Protein AF-A0A0Q4N982-F1 (afdb_monomer_lite)

Structure (mmCIF, N/CA/C/O backbone):
data_AF-A0A0Q4N982-F1
#
_entry.id   AF-A0A0Q4N982-F1
#
loop_
_atom_site.group_PDB
_atom_site.id
_atom_site.type_symbol
_atom_site.label_atom_id
_atom_site.label_alt_id
_atom_site.label_comp_id
_atom_site.label_asym_id
_atom_site.label_entity_id
_atom_site.label_seq_id
_atom_site.pdbx_PDB_ins_code
_atom_site.Cartn_x
_atom_site.Cartn_y
_atom_site.Cartn_z
_atom_site.occupancy
_atom_site.B_iso_or_equiv
_atom_site.auth_seq_id
_atom_site.auth_comp_id
_atom_site.auth_asym_id
_atom_site.auth_atom_id
_atom_site.pdbx_PDB_model_num
ATOM 1 N N . MET A 1 1 ? -2.934 -8.121 17.958 1.00 91.19 1 MET A N 1
ATOM 2 C CA . MET A 1 1 ? -2.942 -7.296 16.727 1.00 91.19 1 MET A CA 1
ATOM 3 C C . MET A 1 1 ? -4.375 -6.989 16.348 1.00 91.19 1 MET A C 1
ATOM 5 O O . MET A 1 1 ? -5.227 -7.846 16.540 1.00 91.19 1 MET A O 1
ATOM 9 N N . ASN A 1 2 ? -4.635 -5.786 15.846 1.00 96.31 2 ASN A N 1
ATOM 10 C CA . ASN A 1 2 ? -5.972 -5.295 15.514 1.00 96.31 2 ASN A CA 1
ATOM 11 C C . ASN A 1 2 ? -5.986 -4.740 14.088 1.00 96.31 2 ASN A C 1
ATOM 13 O O . ASN A 1 2 ? -4.946 -4.301 13.586 1.00 96.31 2 ASN A O 1
ATOM 17 N N . THR A 1 3 ? -7.158 -4.706 13.457 1.00 97.94 3 THR A N 1
ATOM 18 C CA . THR A 1 3 ? -7.314 -4.140 12.110 1.00 97.94 3 THR A CA 1
ATOM 19 C C . THR A 1 3 ? -8.433 -3.113 12.047 1.00 97.94 3 THR A C 1
ATOM 21 O O . THR A 1 3 ? -9.474 -3.228 12.698 1.00 97.94 3 THR A O 1
ATOM 24 N N . LEU A 1 4 ? -8.211 -2.080 11.236 1.00 98.38 4 LEU A N 1
ATOM 25 C CA . LEU A 1 4 ? -9.218 -1.102 10.845 1.00 98.38 4 LEU A CA 1
ATOM 26 C C . LEU A 1 4 ? -9.515 -1.276 9.355 1.00 98.38 4 LEU A C 1
ATOM 28 O O . LEU A 1 4 ? -8.650 -1.031 8.515 1.00 98.38 4 LEU A O 1
ATOM 32 N N . LEU A 1 5 ? -10.742 -1.676 9.034 1.00 98.56 5 LEU A N 1
ATOM 33 C CA . LEU A 1 5 ? -11.251 -1.748 7.669 1.00 98.56 5 LEU A CA 1
ATOM 34 C C . LEU A 1 5 ? -11.881 -0.410 7.289 1.00 98.56 5 LEU A C 1
ATOM 36 O O . LEU A 1 5 ? -12.786 0.068 7.974 1.00 98.56 5 LEU A O 1
ATOM 40 N N . ILE A 1 6 ? -11.432 0.164 6.178 1.00 98.50 6 ILE A N 1
ATOM 41 C CA . ILE A 1 6 ? -11.841 1.483 5.698 1.00 98.50 6 ILE A CA 1
ATOM 42 C C . ILE A 1 6 ? -12.323 1.348 4.251 1.00 98.50 6 ILE A C 1
ATOM 44 O O . ILE A 1 6 ? -11.493 1.306 3.339 1.00 98.50 6 ILE A O 1
ATOM 48 N N . PRO A 1 7 ? -13.642 1.287 4.008 1.00 98.25 7 PRO A N 1
ATOM 49 C CA . PRO A 1 7 ? -14.187 1.422 2.663 1.00 98.25 7 PRO A CA 1
ATOM 50 C C . PRO A 1 7 ? -13.933 2.840 2.153 1.00 98.25 7 PRO A C 1
ATOM 52 O O . PRO A 1 7 ? -14.111 3.809 2.900 1.00 98.25 7 PRO A O 1
ATOM 55 N N . PHE A 1 8 ? -13.497 2.976 0.906 1.00 97.81 8 PHE A N 1
ATOM 56 C CA . PHE A 1 8 ? -13.093 4.266 0.364 1.00 97.81 8 PHE A CA 1
ATOM 57 C C . PHE A 1 8 ? -13.285 4.376 -1.148 1.00 97.81 8 PHE A C 1
ATOM 59 O O . PHE A 1 8 ? -13.310 3.386 -1.880 1.00 97.81 8 PHE A O 1
ATOM 66 N N . MET A 1 9 ? -13.319 5.626 -1.602 1.00 97.25 9 MET A N 1
ATOM 67 C CA . MET A 1 9 ? -12.986 6.031 -2.962 1.00 97.25 9 MET A CA 1
ATOM 68 C C . MET A 1 9 ? -11.815 7.014 -2.916 1.00 97.25 9 MET A C 1
ATOM 70 O O . MET A 1 9 ? -11.679 7.791 -1.971 1.00 97.25 9 MET A O 1
ATOM 74 N N . ALA A 1 10 ? -10.954 7.009 -3.923 1.00 94.62 10 ALA A N 1
ATOM 75 C CA . ALA A 1 10 ? -9.863 7.962 -4.053 1.00 94.62 10 ALA A CA 1
ATOM 76 C C . ALA A 1 10 ? -9.782 8.485 -5.485 1.00 94.62 10 ALA A C 1
ATOM 78 O O . ALA A 1 10 ? -9.917 7.719 -6.433 1.00 94.62 10 ALA A O 1
ATOM 79 N N . ASN A 1 11 ? -9.534 9.787 -5.636 1.00 91.75 11 ASN A N 1
ATOM 80 C CA . ASN A 1 11 ? -9.435 10.457 -6.935 1.00 91.75 11 ASN A CA 1
ATOM 81 C C . ASN A 1 11 ? -8.106 11.195 -7.068 1.00 91.75 11 ASN A C 1
ATOM 83 O O . ASN A 1 11 ? -7.551 11.683 -6.079 1.00 91.75 11 ASN A O 1
ATOM 87 N N . ASN A 1 12 ? -7.640 11.353 -8.309 1.00 89.44 12 ASN A N 1
ATOM 88 C CA . ASN A 1 12 ? -6.351 11.976 -8.624 1.00 89.44 12 ASN A CA 1
ATOM 89 C C . ASN A 1 12 ? -5.172 11.272 -7.929 1.00 89.44 12 ASN A C 1
ATOM 91 O O . ASN A 1 12 ? -4.215 11.921 -7.508 1.00 89.44 12 ASN A O 1
ATOM 95 N N . VAL A 1 13 ? -5.267 9.952 -7.762 1.00 91.06 13 VAL A N 1
ATOM 96 C CA . VAL A 1 13 ? -4.199 9.121 -7.199 1.00 91.06 13 VAL A CA 1
ATOM 97 C C . VAL A 1 13 ? -3.056 9.068 -8.207 1.00 91.06 13 VAL A C 1
ATOM 99 O O . VAL A 1 13 ? -3.317 8.873 -9.394 1.00 91.06 13 VAL A O 1
ATOM 102 N N . ASN A 1 14 ? -1.808 9.248 -7.765 1.00 89.25 14 ASN A N 1
ATOM 103 C CA . ASN A 1 14 ? -0.659 9.093 -8.655 1.00 89.25 14 ASN A CA 1
ATOM 104 C C . ASN A 1 14 ? -0.524 7.625 -9.093 1.00 89.25 14 ASN A C 1
ATOM 106 O O . ASN A 1 14 ? -0.274 6.757 -8.259 1.00 89.25 14 ASN A O 1
ATOM 110 N N . MET A 1 15 ? -0.650 7.382 -10.399 1.00 88.12 15 MET A N 1
ATOM 111 C CA . MET A 1 15 ? -0.509 6.066 -11.038 1.00 88.12 15 MET A CA 1
ATOM 112 C C . MET A 1 15 ? 0.836 5.913 -11.762 1.00 88.12 15 MET A C 1
ATOM 114 O O . MET A 1 15 ? 1.004 5.023 -12.591 1.00 88.12 15 MET A O 1
ATOM 118 N N . SER A 1 16 ? 1.784 6.814 -11.507 1.00 87.88 16 SER A N 1
ATOM 119 C CA . SER A 1 16 ? 3.170 6.736 -11.974 1.00 87.88 16 SER A CA 1
ATOM 120 C C . SER A 1 16 ? 4.096 6.762 -10.759 1.00 87.88 16 SER A C 1
ATOM 122 O O . SER A 1 16 ? 4.683 7.806 -10.454 1.00 87.88 16 SER A O 1
ATOM 124 N N . PRO A 1 17 ? 4.172 5.660 -9.996 1.00 86.06 17 PRO A N 1
ATOM 125 C CA . PRO A 1 17 ? 4.941 5.628 -8.760 1.00 86.06 17 PRO A CA 1
ATOM 126 C C . PRO A 1 17 ? 6.454 5.716 -9.000 1.00 86.06 17 PRO A C 1
ATOM 128 O O . PRO A 1 17 ? 7.164 6.300 -8.187 1.00 86.06 17 PRO A O 1
ATOM 131 N N . SER A 1 18 ? 6.937 5.208 -10.136 1.00 87.44 18 SER A N 1
ATOM 132 C CA . SER A 1 18 ? 8.335 5.300 -10.552 1.00 87.44 18 SER A CA 1
ATOM 133 C C . SER A 1 18 ? 8.438 5.604 -12.049 1.00 87.44 18 SER A C 1
ATOM 135 O O . SER A 1 18 ? 7.433 5.722 -12.751 1.00 87.44 18 SER A O 1
ATOM 137 N N . VAL A 1 19 ? 9.667 5.749 -12.548 1.00 85.31 19 VAL A N 1
ATOM 138 C CA . VAL A 1 19 ? 9.936 5.920 -13.986 1.00 85.31 19 VAL A CA 1
ATOM 139 C C . VAL A 1 19 ? 9.767 4.619 -14.784 1.00 85.31 19 VAL A C 1
ATOM 141 O O . VAL A 1 19 ? 9.700 4.668 -16.009 1.00 85.31 19 VAL A O 1
ATOM 144 N N . HIS A 1 20 ? 9.697 3.472 -14.100 1.00 85.06 20 HIS A N 1
ATOM 145 C CA . HIS A 1 20 ? 9.635 2.140 -14.711 1.00 85.06 20 HIS A CA 1
ATOM 146 C C . HIS A 1 20 ? 8.232 1.525 -14.665 1.00 85.06 20 HIS A C 1
ATOM 148 O O . HIS A 1 20 ? 7.907 0.685 -15.498 1.00 85.06 20 HIS A O 1
ATOM 154 N N . VAL A 1 21 ? 7.397 1.939 -13.706 1.00 85.88 21 VAL A N 1
ATOM 155 C CA . VAL A 1 21 ? 6.089 1.332 -13.438 1.00 85.88 21 VAL A CA 1
ATOM 156 C C . VAL A 1 21 ? 4.979 2.364 -13.592 1.00 85.88 21 VAL A C 1
ATOM 158 O O . VAL A 1 21 ? 5.056 3.468 -13.050 1.00 85.88 21 VAL A O 1
ATOM 161 N N . PHE A 1 22 ? 3.916 1.978 -14.299 1.00 85.50 22 PHE A N 1
ATOM 162 C CA . PHE A 1 22 ? 2.739 2.807 -14.534 1.00 85.50 22 PHE A CA 1
ATOM 163 C C . PHE A 1 22 ? 1.453 2.007 -14.357 1.00 85.50 22 PHE A C 1
ATOM 165 O O . PHE A 1 22 ? 1.419 0.807 -14.609 1.00 85.50 22 PHE A O 1
ATOM 172 N N . GLY A 1 23 ? 0.376 2.698 -13.995 1.00 83.56 23 GLY A N 1
ATOM 173 C CA . GLY A 1 23 ? -0.948 2.100 -13.851 1.00 83.56 23 GLY A CA 1
ATOM 174 C C . GLY A 1 23 ? -1.163 1.373 -12.526 1.00 83.56 23 GLY A C 1
ATOM 175 O O . GLY A 1 23 ? -2.178 0.707 -12.387 1.00 83.56 23 GLY A O 1
ATOM 176 N N . THR A 1 24 ? -0.248 1.504 -11.565 1.00 87.81 24 THR A N 1
ATOM 177 C CA . THR A 1 24 ? -0.351 0.897 -10.232 1.00 87.81 24 THR A CA 1
ATOM 178 C C . THR A 1 24 ? -0.082 1.936 -9.146 1.00 87.81 24 THR A C 1
ATOM 180 O O . THR A 1 24 ? 0.511 2.992 -9.392 1.00 87.81 24 THR A O 1
ATOM 183 N N . LEU A 1 25 ? -0.534 1.646 -7.925 1.00 89.31 25 LEU A N 1
ATOM 184 C CA . LEU A 1 25 ? -0.206 2.438 -6.743 1.00 89.31 25 LEU A CA 1
ATOM 185 C C . LEU A 1 25 ? 1.234 2.132 -6.289 1.00 89.31 25 LEU A C 1
ATOM 187 O O . LEU A 1 25 ? 1.659 0.981 -6.326 1.00 89.31 25 LEU A O 1
ATOM 191 N N . SER A 1 26 ? 1.966 3.131 -5.781 1.00 91.81 26 SER A N 1
ATOM 192 C CA . SER A 1 26 ? 3.221 2.863 -5.054 1.00 91.81 26 SER A CA 1
ATOM 193 C C . SER A 1 26 ? 2.929 2.102 -3.759 1.00 91.81 26 SER A C 1
ATOM 195 O O . SER A 1 26 ? 2.130 2.572 -2.941 1.00 91.81 26 SER A O 1
ATOM 197 N N . MET A 1 27 ? 3.620 0.985 -3.516 1.00 94.50 27 MET A N 1
ATOM 198 C CA . MET A 1 27 ? 3.489 0.250 -2.252 1.00 94.50 27 MET A CA 1
ATOM 199 C C . MET A 1 27 ? 4.082 1.039 -1.080 1.00 94.50 27 MET A C 1
ATOM 201 O O . MET A 1 27 ? 3.594 0.932 0.046 1.00 94.50 27 MET A O 1
ATOM 205 N N . THR A 1 28 ? 5.046 1.933 -1.332 1.00 93.44 28 THR A N 1
ATOM 206 C CA . THR A 1 28 ? 5.494 2.896 -0.310 1.00 93.44 28 THR A CA 1
ATOM 207 C C . THR A 1 28 ? 4.466 3.979 -0.033 1.00 93.44 28 THR A C 1
ATOM 209 O O . THR A 1 28 ? 4.260 4.348 1.122 1.00 93.44 28 THR A O 1
ATOM 212 N N . GLY A 1 29 ? 3.766 4.449 -1.069 1.00 93.25 29 GLY A N 1
ATOM 213 C CA . GLY A 1 29 ? 2.627 5.351 -0.919 1.00 93.25 29 GLY A CA 1
ATOM 214 C C . GLY A 1 29 ? 1.501 4.723 -0.094 1.00 93.25 29 GLY A C 1
ATOM 215 O O . GLY A 1 29 ? 0.906 5.403 0.744 1.00 93.25 29 GLY A O 1
ATOM 216 N N . LEU A 1 30 ? 1.251 3.424 -0.289 1.00 95.81 30 LEU A N 1
ATOM 217 C CA . LEU A 1 30 ? 0.309 2.644 0.509 1.00 95.81 30 LEU A CA 1
ATOM 218 C C . LEU A 1 30 ? 0.774 2.535 1.968 1.00 95.81 30 LEU A C 1
ATOM 220 O O . LEU A 1 30 ? 0.044 2.958 2.861 1.00 95.81 30 LEU A O 1
ATOM 224 N N . ALA A 1 31 ? 1.997 2.058 2.220 1.00 95.12 31 ALA A N 1
ATOM 225 C CA . ALA A 1 31 ? 2.548 1.948 3.574 1.00 95.12 31 ALA A CA 1
ATOM 226 C C . ALA A 1 31 ? 2.565 3.295 4.315 1.00 95.12 31 ALA A C 1
ATOM 228 O O . ALA A 1 31 ? 2.172 3.376 5.477 1.00 95.12 31 ALA A O 1
ATOM 229 N N . GLY A 1 32 ? 2.939 4.379 3.628 1.00 95.06 32 GLY A N 1
ATOM 230 C CA . GLY A 1 32 ? 2.897 5.734 4.175 1.00 95.06 32 GLY A CA 1
ATOM 231 C C . GLY A 1 32 ? 1.481 6.195 4.533 1.00 95.06 32 GLY A C 1
ATOM 232 O O . GLY A 1 32 ? 1.300 6.884 5.538 1.00 95.06 32 GLY A O 1
ATOM 233 N N . PHE A 1 33 ? 0.469 5.788 3.761 1.00 97.06 33 PHE A N 1
ATOM 234 C CA . PHE A 1 33 ? -0.933 6.015 4.109 1.00 97.06 33 PHE A CA 1
ATOM 235 C C . PHE A 1 33 ? -1.336 5.238 5.372 1.00 97.06 33 PHE A C 1
ATOM 237 O O . PHE A 1 33 ? -1.903 5.843 6.282 1.00 97.06 33 PHE A O 1
ATOM 244 N N . GLY A 1 34 ? -0.997 3.947 5.471 1.00 97.25 34 GLY A N 1
ATOM 245 C CA . GLY A 1 34 ? -1.237 3.139 6.677 1.00 97.25 34 GLY A CA 1
ATOM 246 C C . GLY A 1 34 ? -0.620 3.775 7.925 1.00 97.25 34 GLY A C 1
ATOM 247 O O . GLY A 1 34 ? -1.314 4.028 8.912 1.00 97.25 34 GLY A O 1
ATOM 248 N N . HIS A 1 35 ? 0.644 4.182 7.821 1.00 96.31 35 HIS A N 1
ATOM 249 C CA . HIS A 1 35 ? 1.346 4.901 8.878 1.00 96.31 35 HIS A CA 1
ATOM 250 C C . HIS A 1 35 ? 0.653 6.214 9.272 1.00 96.31 35 HIS A C 1
ATOM 252 O O . HIS A 1 35 ? 0.493 6.523 10.457 1.00 96.31 35 HIS A O 1
ATOM 258 N N . ALA A 1 36 ? 0.203 6.999 8.287 1.00 97.25 36 ALA A N 1
ATOM 259 C CA . ALA A 1 36 ? -0.517 8.247 8.528 1.00 97.25 36 ALA A CA 1
ATOM 260 C C . ALA A 1 36 ? -1.863 8.017 9.233 1.00 97.25 36 ALA A C 1
ATOM 262 O O . ALA A 1 36 ? -2.228 8.809 10.105 1.00 97.25 36 ALA A O 1
ATOM 263 N N . VAL A 1 37 ? -2.575 6.931 8.906 1.00 98.12 37 VAL A N 1
ATOM 264 C CA . VAL A 1 37 ? -3.798 6.517 9.608 1.00 98.12 37 VAL A CA 1
ATOM 265 C C . VAL A 1 37 ? -3.488 6.209 11.070 1.00 98.12 37 VAL A C 1
ATOM 267 O O . VAL A 1 37 ? -4.109 6.805 11.949 1.00 98.12 37 VAL A O 1
ATOM 270 N N . VAL A 1 38 ? -2.501 5.353 11.353 1.00 98.00 38 VAL A N 1
ATOM 271 C CA . VAL A 1 38 ? -2.130 4.980 12.732 1.00 98.00 38 VAL A CA 1
ATOM 272 C C . VAL A 1 38 ? -1.702 6.206 13.542 1.00 98.00 38 VAL A C 1
ATOM 274 O O . VAL A 1 38 ? -2.162 6.400 14.669 1.00 98.00 38 V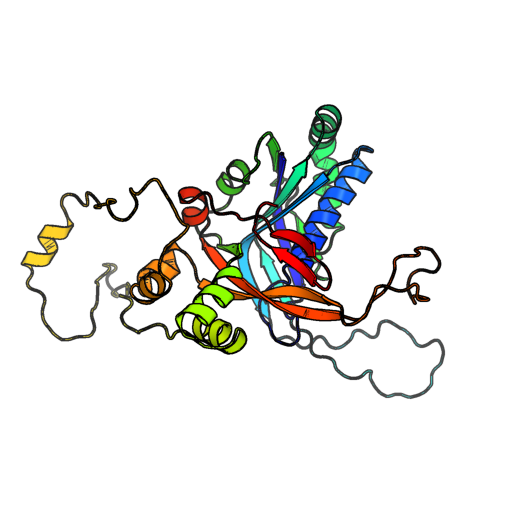AL A O 1
ATOM 277 N N . ARG A 1 39 ? -0.893 7.096 12.956 1.00 97.25 39 ARG A N 1
ATOM 278 C CA . ARG A 1 39 ? -0.472 8.351 13.597 1.00 97.25 39 ARG A CA 1
ATOM 279 C C . ARG A 1 39 ? -1.649 9.287 13.875 1.00 97.25 39 ARG A C 1
ATOM 281 O O . ARG A 1 39 ? -1.699 9.906 14.937 1.00 97.25 39 ARG A O 1
ATOM 288 N N . MET A 1 40 ? -2.595 9.396 12.942 1.00 97.81 40 MET A N 1
ATOM 289 C CA . MET A 1 40 ? -3.810 10.192 13.129 1.00 97.81 40 MET A CA 1
ATOM 290 C C . MET A 1 40 ? -4.654 9.631 14.274 1.00 97.81 40 MET A C 1
ATOM 292 O O . MET A 1 40 ? -5.044 10.391 15.157 1.00 97.81 40 MET A O 1
ATOM 296 N N . ILE A 1 41 ? -4.871 8.313 14.308 1.00 97.88 41 ILE A N 1
ATOM 297 C CA . ILE A 1 41 ? -5.618 7.653 15.384 1.00 97.88 41 ILE A CA 1
ATOM 298 C C . ILE A 1 41 ? -4.933 7.901 16.727 1.00 97.88 41 ILE A C 1
ATOM 300 O O . ILE A 1 41 ? -5.590 8.351 17.661 1.00 97.88 41 ILE A O 1
ATOM 304 N N . SER A 1 42 ? -3.618 7.680 16.806 1.00 97.25 42 SER A N 1
ATOM 305 C CA . SER A 1 42 ? -2.828 7.916 18.016 1.00 97.25 42 SER A CA 1
ATOM 306 C C . SER A 1 42 ? -2.960 9.360 18.517 1.00 97.25 42 SER A C 1
ATOM 308 O O . SER A 1 42 ? -3.156 9.587 19.709 1.00 97.25 42 SER A O 1
ATOM 310 N N . SER A 1 43 ? -2.957 10.342 17.607 1.00 96.75 43 SER A N 1
ATOM 311 C CA . SER A 1 43 ? -3.182 11.753 17.945 1.00 96.75 43 SER A CA 1
ATOM 312 C C . SER A 1 43 ? -4.603 12.049 18.428 1.00 96.75 43 SER A C 1
ATOM 314 O O . SER A 1 43 ? -4.776 12.957 19.234 1.00 96.75 43 SER A O 1
ATOM 316 N N . VAL A 1 44 ? -5.611 11.346 17.910 1.00 96.75 44 VAL A N 1
ATOM 317 C CA . VAL A 1 44 ? -7.019 11.527 18.291 1.00 96.75 44 VAL A CA 1
ATOM 318 C C . VAL A 1 44 ? -7.272 10.960 19.689 1.00 96.75 44 VAL A C 1
ATOM 320 O O . VAL A 1 44 ? -7.850 11.643 20.530 1.00 96.75 44 VAL A O 1
ATOM 323 N N . ILE A 1 45 ? -6.773 9.753 19.964 1.00 97.06 45 ILE A N 1
ATOM 324 C CA . ILE A 1 45 ? -6.975 9.079 21.255 1.00 97.06 45 ILE A CA 1
ATOM 325 C C . ILE A 1 45 ? -5.982 9.528 22.340 1.00 97.06 45 ILE A C 1
ATOM 327 O O . ILE A 1 45 ? -6.216 9.265 23.515 1.00 97.06 45 ILE A O 1
ATOM 331 N N . GLY A 1 46 ? -4.869 10.170 21.967 1.00 96.19 46 GLY A N 1
ATOM 332 C CA . GLY A 1 46 ? -3.819 10.611 22.894 1.00 96.19 46 GLY A CA 1
ATOM 333 C C . GLY A 1 46 ? -2.926 9.488 23.439 1.00 96.19 46 GLY A C 1
ATOM 334 O O . GLY A 1 46 ? 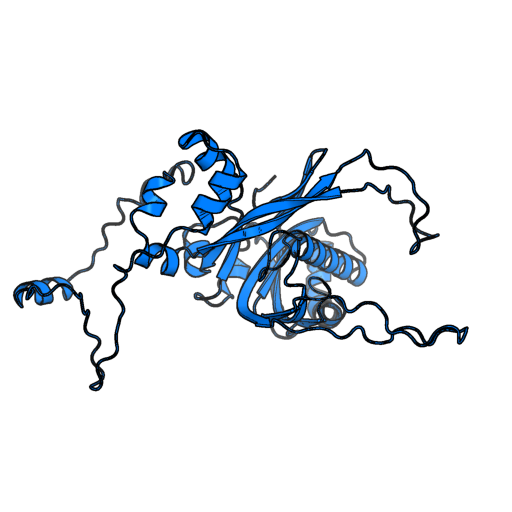-2.217 9.694 24.420 1.00 96.19 46 GLY A O 1
ATOM 335 N N . LEU A 1 47 ? -2.950 8.307 22.816 1.00 96.44 47 LEU A N 1
ATOM 336 C CA . LEU A 1 47 ? -2.231 7.102 23.241 1.00 96.44 47 LEU A CA 1
ATOM 337 C C . LEU A 1 47 ? -1.414 6.523 22.077 1.00 96.44 47 LEU A C 1
ATOM 339 O O . LEU A 1 47 ? -1.845 6.607 20.922 1.00 96.44 47 LEU A O 1
ATOM 343 N N . PRO A 1 48 ? -0.234 5.938 22.345 1.00 95.50 48 PRO A N 1
ATOM 344 C CA . PRO A 1 48 ? 0.622 5.383 21.304 1.00 95.50 48 PRO A CA 1
ATOM 345 C C . PRO A 1 48 ? 0.017 4.113 20.695 1.00 95.50 48 PRO A C 1
ATOM 347 O O . PRO A 1 48 ? -0.541 3.276 21.404 1.00 95.50 48 PRO A O 1
ATOM 350 N N . LEU A 1 49 ? 0.194 3.962 19.384 1.00 96.69 49 LEU A N 1
ATOM 351 C CA . LEU A 1 49 ? -0.143 2.769 18.608 1.00 96.69 49 LEU A CA 1
ATOM 352 C C . LEU A 1 49 ? 1.080 2.353 17.788 1.00 96.69 49 LEU A C 1
ATOM 354 O O . LEU A 1 49 ? 1.810 3.226 17.311 1.00 96.69 49 LEU A O 1
ATOM 358 N N . ALA A 1 50 ? 1.295 1.050 17.608 1.00 95.56 50 ALA A N 1
ATOM 359 C CA . ALA A 1 50 ? 2.332 0.556 16.703 1.00 95.56 50 ALA A CA 1
ATOM 360 C C . ALA A 1 50 ? 1.723 0.214 15.339 1.00 95.56 50 ALA A C 1
ATOM 362 O O . ALA A 1 50 ? 0.710 -0.477 15.263 1.00 95.56 50 ALA A O 1
ATOM 363 N N . ASP A 1 51 ? 2.332 0.723 14.272 1.00 95.12 51 ASP A N 1
ATOM 364 C CA . ASP A 1 51 ? 1.962 0.439 12.885 1.00 95.12 51 ASP A CA 1
ATOM 365 C C . ASP A 1 51 ? 2.581 -0.889 12.439 1.00 95.12 51 ASP A C 1
ATOM 367 O O . ASP A 1 51 ? 3.790 -1.077 12.566 1.00 95.12 51 ASP A O 1
ATOM 371 N N . HIS A 1 52 ? 1.747 -1.791 11.922 1.00 94.81 52 HIS A N 1
ATOM 372 C CA . HIS A 1 52 ? 2.130 -3.134 11.481 1.00 94.81 52 HIS A CA 1
ATOM 373 C C . HIS A 1 52 ? 1.733 -3.404 10.026 1.00 94.81 52 HIS A C 1
ATOM 375 O O . HIS A 1 52 ? 1.631 -4.560 9.603 1.00 94.81 52 HIS A O 1
ATOM 381 N N . GLY A 1 53 ? 1.524 -2.343 9.246 1.00 95.19 53 GLY A N 1
ATOM 382 C CA . GLY A 1 53 ? 1.311 -2.413 7.807 1.00 95.19 53 GLY A CA 1
ATOM 383 C C . GLY A 1 53 ? -0.132 -2.232 7.368 1.00 95.19 53 GLY A C 1
ATOM 384 O O . GLY A 1 53 ? -1.060 -1.998 8.145 1.00 95.19 53 GLY A O 1
ATOM 385 N N . VAL A 1 54 ? -0.312 -2.314 6.058 1.00 97.38 54 VAL A N 1
ATOM 386 C CA . VAL A 1 54 ? -1.581 -2.000 5.407 1.00 97.38 54 VAL A CA 1
ATOM 387 C C . VAL A 1 54 ? -1.779 -2.869 4.175 1.00 97.38 54 VAL A C 1
ATOM 389 O O . VAL A 1 54 ? -0.841 -3.146 3.434 1.00 97.38 54 VAL A O 1
ATOM 392 N N . ALA A 1 55 ? -3.013 -3.302 3.963 1.00 97.44 55 ALA A N 1
ATOM 393 C CA . ALA A 1 55 ? -3.440 -3.995 2.761 1.00 97.44 55 ALA A CA 1
ATOM 394 C C . ALA A 1 55 ? -4.425 -3.125 1.980 1.00 97.44 55 ALA A C 1
ATOM 396 O O . ALA A 1 55 ? -5.143 -2.294 2.550 1.00 97.44 55 ALA A O 1
ATOM 397 N N . LEU A 1 56 ? -4.475 -3.345 0.670 1.00 96.81 56 LEU A N 1
ATOM 398 C CA . LEU A 1 56 ? -5.385 -2.653 -0.229 1.00 96.81 56 LEU A CA 1
ATOM 399 C C . LEU A 1 56 ? -6.139 -3.670 -1.074 1.00 96.81 56 LEU A C 1
ATOM 401 O O . LEU A 1 56 ? -5.528 -4.364 -1.884 1.00 96.81 56 LEU A O 1
ATOM 405 N N . ALA A 1 57 ? -7.456 -3.722 -0.893 1.00 96.50 57 ALA A N 1
ATOM 406 C CA . ALA A 1 57 ? -8.368 -4.475 -1.738 1.00 96.50 57 ALA A CA 1
ATOM 407 C C . ALA A 1 57 ? -9.124 -3.504 -2.650 1.00 96.50 57 ALA A C 1
ATOM 409 O O . ALA A 1 57 ? -9.705 -2.534 -2.167 1.00 96.50 57 ALA A O 1
ATOM 410 N N . LEU A 1 58 ? -9.131 -3.751 -3.953 1.00 94.88 58 LEU A N 1
ATOM 411 C CA . LEU A 1 58 ? -9.757 -2.900 -4.956 1.00 94.88 58 LEU A CA 1
ATOM 412 C C . LEU A 1 58 ? -10.981 -3.576 -5.561 1.00 94.88 58 LEU A C 1
ATOM 414 O O . LEU A 1 58 ? -10.923 -4.734 -5.969 1.00 94.88 58 LEU A O 1
ATOM 418 N N . THR A 1 59 ? -12.067 -2.819 -5.651 1.00 91.56 59 THR A N 1
ATOM 419 C CA . THR A 1 59 ? -13.257 -3.168 -6.436 1.00 91.56 59 THR A CA 1
ATOM 420 C C . THR A 1 59 ? -13.265 -2.425 -7.768 1.00 91.56 59 THR A C 1
ATOM 422 O O . THR A 1 59 ? -13.749 -2.952 -8.760 1.00 91.56 59 THR A O 1
ATOM 425 N N . GLU A 1 60 ? -12.687 -1.220 -7.810 1.00 90.69 60 GLU A N 1
ATOM 426 C CA . GLU A 1 60 ? -12.553 -0.425 -9.030 1.00 90.69 60 GLU A CA 1
ATOM 427 C C . GLU A 1 60 ? -11.142 0.155 -9.141 1.00 90.69 60 GLU A C 1
ATOM 429 O O . GLU A 1 60 ? -10.573 0.664 -8.168 1.00 90.69 60 GLU A O 1
ATOM 434 N N . HIS A 1 61 ? -10.590 0.106 -10.353 1.00 88.88 61 HIS A N 1
ATOM 435 C CA . HIS A 1 61 ? -9.291 0.676 -10.683 1.00 88.88 61 HIS A CA 1
ATOM 436 C C . HIS A 1 61 ? -9.355 1.352 -12.055 1.00 88.88 61 HIS A C 1
ATOM 438 O O . HIS A 1 61 ? -9.211 0.710 -13.097 1.00 88.88 61 HIS A O 1
ATOM 444 N N . HIS A 1 62 ? -9.546 2.670 -12.062 1.00 84.94 62 HIS A N 1
ATOM 445 C CA . HIS A 1 62 ? -9.611 3.461 -13.284 1.00 84.94 62 HIS A CA 1
ATOM 446 C C . HIS A 1 62 ? -8.315 4.233 -13.491 1.00 84.94 62 HIS A C 1
ATOM 448 O O . HIS A 1 62 ? -7.961 5.121 -12.714 1.00 84.94 62 HIS A O 1
ATOM 454 N N . TYR A 1 63 ? -7.615 3.904 -14.572 1.00 79.94 63 TYR A N 1
ATOM 455 C CA . TYR A 1 63 ? -6.437 4.629 -15.019 1.00 79.94 63 TYR A CA 1
ATOM 456 C C . TYR A 1 63 ? -6.836 5.659 -16.073 1.00 79.94 63 TYR A C 1
ATOM 458 O O . TYR A 1 63 ? -7.412 5.309 -17.104 1.00 79.94 63 TYR A O 1
ATOM 466 N N . PHE A 1 64 ? -6.494 6.923 -15.833 1.00 72.81 64 PHE A N 1
ATOM 467 C CA . PHE A 1 64 ? -6.750 7.995 -16.779 1.00 72.81 64 PHE A CA 1
ATOM 468 C C . PHE A 1 64 ? -5.424 8.536 -17.324 1.00 72.81 64 PHE A C 1
ATOM 470 O O . PHE A 1 64 ? -4.688 9.225 -16.608 1.00 72.81 64 PHE A O 1
ATOM 477 N N . PRO A 1 65 ? -5.104 8.286 -18.605 1.00 58.84 65 PRO A N 1
ATOM 478 C CA . PRO A 1 65 ? -4.019 8.987 -19.272 1.00 58.84 65 PRO A CA 1
ATOM 479 C C . PRO A 1 65 ? -4.478 10.431 -19.515 1.00 58.84 65 PRO A C 1
ATOM 481 O O . PRO A 1 65 ? -5.029 10.778 -20.559 1.00 58.84 65 PRO A O 1
ATOM 484 N N . HIS A 1 66 ? -4.337 11.282 -18.505 1.00 54.66 66 HIS A N 1
ATOM 485 C CA . HIS A 1 66 ? -4.679 12.693 -18.591 1.00 54.66 66 HIS A CA 1
ATOM 486 C C . HIS A 1 66 ? -3.433 13.546 -18.434 1.00 54.66 66 HIS A C 1
ATOM 488 O O . HIS A 1 66 ? -2.612 13.321 -17.559 1.00 54.66 66 HIS A O 1
ATOM 494 N N . TYR A 1 67 ? -3.327 14.588 -19.250 1.00 50.59 67 TYR A N 1
ATOM 495 C CA . TYR A 1 67 ? -2.370 15.659 -19.020 1.00 50.59 67 TYR A CA 1
ATOM 496 C C . TYR A 1 67 ? -2.907 16.553 -17.904 1.00 50.59 67 TYR A C 1
ATOM 498 O O . TYR A 1 67 ? -3.867 17.299 -18.121 1.00 50.59 67 TYR A O 1
ATOM 506 N N . GLN A 1 68 ? -2.292 16.550 -16.720 1.00 47.91 68 GLN A N 1
ATOM 507 C CA . GLN A 1 68 ? -2.495 17.681 -15.820 1.00 47.91 68 GLN A CA 1
ATOM 508 C C . GLN A 1 68 ? -1.739 18.882 -16.383 1.00 47.91 68 GLN A C 1
ATOM 510 O O . GLN A 1 68 ? -0.514 18.955 -16.334 1.00 47.91 68 GLN A O 1
ATOM 515 N N . ARG A 1 69 ? -2.479 19.865 -16.905 1.00 44.16 69 ARG A N 1
ATOM 516 C CA . ARG A 1 69 ? -1.908 21.201 -17.084 1.00 44.16 69 ARG A CA 1
ATOM 517 C C . ARG A 1 69 ? -1.516 21.696 -15.690 1.00 44.16 69 ARG A C 1
ATOM 519 O O . ARG A 1 69 ? -2.394 21.707 -14.824 1.00 44.16 69 ARG A O 1
ATOM 526 N N . PRO A 1 70 ? -0.257 22.100 -15.446 1.00 44.06 70 PRO A N 1
ATOM 527 C CA . PRO A 1 70 ? 0.119 22.649 -14.155 1.00 44.06 70 PRO A CA 1
ATOM 528 C C . PRO A 1 70 ? -0.828 23.806 -13.831 1.00 44.06 70 PRO A C 1
ATOM 530 O O . PRO A 1 70 ? -0.915 24.787 -14.574 1.00 44.06 70 PRO A O 1
ATOM 533 N N . SER A 1 71 ? -1.595 23.678 -12.747 1.00 43.56 71 SER A N 1
ATOM 534 C CA . SER A 1 71 ? -2.349 24.813 -12.233 1.00 43.56 71 SER A CA 1
ATOM 535 C C . SER A 1 71 ? -1.331 25.875 -11.837 1.00 43.56 71 SER A C 1
ATOM 537 O O . SER A 1 71 ? -0.349 25.546 -11.175 1.00 43.56 71 SER A O 1
ATOM 539 N N . TRP A 1 72 ? -1.546 27.128 -12.244 1.00 44.16 72 TRP A N 1
ATOM 540 C CA . TRP A 1 72 ? -0.695 28.280 -11.934 1.00 44.16 72 TRP A CA 1
ATOM 541 C C . TRP A 1 72 ? -0.701 28.581 -10.423 1.00 44.16 72 TRP A C 1
ATOM 543 O O . TRP A 1 72 ? -1.172 29.623 -9.974 1.00 44.16 72 TRP A O 1
ATOM 553 N N . THR A 1 73 ? -0.204 27.675 -9.585 1.00 40.03 73 THR A N 1
ATOM 554 C CA . THR A 1 73 ? -0.089 27.857 -8.139 1.00 40.03 73 THR A CA 1
ATOM 555 C C . THR A 1 73 ? 1.205 28.589 -7.834 1.00 40.03 73 THR A C 1
ATOM 557 O O . THR A 1 73 ? 2.147 28.040 -7.270 1.00 40.03 73 THR A O 1
ATOM 560 N N . LYS A 1 74 ? 1.236 29.844 -8.285 1.00 40.31 74 LYS A N 1
ATOM 561 C CA . LYS A 1 74 ? 1.884 31.011 -7.681 1.00 40.31 74 LYS A CA 1
ATOM 562 C C . LYS A 1 74 ? 1.594 32.182 -8.612 1.00 40.31 74 LYS A C 1
ATOM 564 O O . LYS A 1 74 ? 2.136 32.242 -9.710 1.00 40.31 74 LYS A O 1
ATOM 569 N N . ARG A 1 75 ? 0.772 33.143 -8.168 1.00 40.19 75 ARG A N 1
ATOM 570 C CA . ARG A 1 75 ? 0.899 34.506 -8.702 1.00 40.19 75 ARG A CA 1
ATOM 571 C C . ARG A 1 75 ? 2.348 34.916 -8.428 1.00 40.19 75 ARG A C 1
ATOM 573 O O . ARG A 1 75 ? 2.736 34.918 -7.257 1.00 40.19 75 ARG A O 1
ATOM 580 N N . PRO A 1 76 ? 3.174 35.182 -9.448 1.00 40.81 76 PRO A N 1
ATOM 581 C CA . PRO A 1 76 ? 4.525 35.628 -9.190 1.00 40.81 76 PRO A CA 1
ATOM 582 C C . PRO A 1 76 ? 4.424 37.019 -8.559 1.00 40.81 76 PRO A C 1
ATOM 584 O O . PRO A 1 76 ? 3.808 37.919 -9.123 1.00 40.81 76 PRO A O 1
ATOM 587 N N . LEU A 1 77 ? 5.038 37.202 -7.387 1.00 47.47 77 LEU A N 1
ATOM 588 C CA . LEU A 1 77 ? 5.237 38.529 -6.788 1.00 47.47 77 LEU A CA 1
ATOM 589 C C . LEU A 1 77 ? 6.114 39.440 -7.666 1.00 47.47 77 LEU A C 1
ATOM 591 O O . LEU A 1 77 ? 6.233 40.624 -7.381 1.00 47.47 77 LEU A O 1
ATOM 595 N N . TYR A 1 78 ? 6.679 38.923 -8.759 1.00 41.31 78 TYR A N 1
ATOM 596 C CA . TYR A 1 78 ? 7.389 39.713 -9.749 1.00 41.31 78 TYR A CA 1
ATOM 597 C C . TYR A 1 78 ? 7.010 39.270 -11.158 1.00 41.31 78 TYR A C 1
ATOM 599 O O . TYR A 1 78 ? 7.369 38.188 -11.617 1.00 41.31 78 TYR A O 1
ATOM 607 N N . ALA A 1 79 ? 6.282 40.144 -11.843 1.00 48.47 79 ALA A N 1
ATOM 608 C CA . ALA A 1 79 ? 6.047 40.090 -13.273 1.00 48.47 79 ALA A CA 1
ATOM 609 C C . ALA A 1 79 ? 7.385 40.167 -14.031 1.00 48.47 79 ALA A C 1
ATOM 611 O O . ALA A 1 79 ? 7.862 41.253 -14.344 1.00 48.47 79 ALA A O 1
ATOM 612 N N . LYS A 1 80 ? 8.006 39.021 -14.322 1.00 47.91 80 LYS A N 1
ATOM 613 C CA . LYS A 1 80 ? 9.049 38.898 -15.345 1.00 47.91 80 LYS A CA 1
ATOM 614 C C . LYS A 1 80 ? 8.906 37.556 -16.067 1.00 47.91 80 LYS A C 1
ATOM 616 O O . LYS A 1 80 ? 8.937 36.509 -15.436 1.00 47.91 80 LYS A O 1
ATOM 621 N N . ALA A 1 81 ? 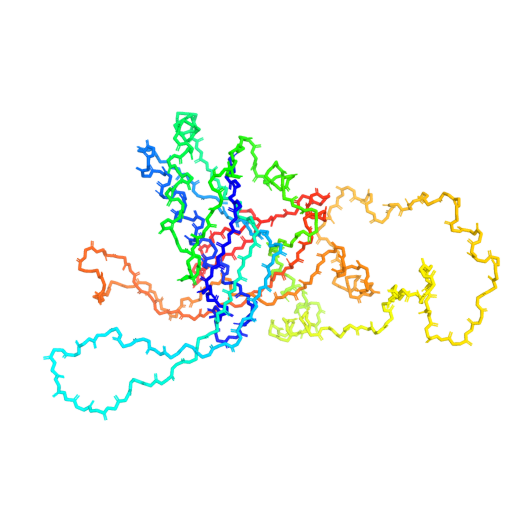8.794 37.668 -17.391 1.00 48.75 81 ALA A N 1
ATOM 622 C CA . ALA A 1 81 ? 8.730 36.630 -18.421 1.00 48.75 81 ALA A CA 1
ATOM 623 C C . ALA A 1 81 ? 7.418 35.825 -18.517 1.00 48.75 81 ALA A C 1
ATOM 625 O O . ALA A 1 81 ? 7.156 34.873 -17.791 1.00 48.75 81 ALA A O 1
ATOM 626 N N . VAL A 1 82 ? 6.616 36.224 -19.506 1.00 50.94 82 VAL A N 1
ATOM 627 C CA . VAL A 1 82 ? 5.459 35.511 -20.051 1.00 50.94 82 VAL A CA 1
ATOM 628 C C . VAL A 1 82 ? 5.976 34.301 -20.840 1.00 50.94 82 VAL A C 1
ATOM 630 O O . VAL A 1 82 ? 6.228 34.380 -22.036 1.00 50.94 82 VAL A O 1
ATOM 633 N N . GLY A 1 83 ? 6.191 33.193 -20.142 1.00 50.72 83 GLY A N 1
ATOM 634 C CA . GLY A 1 83 ? 6.436 31.866 -20.698 1.00 50.72 83 GLY A CA 1
ATOM 635 C C . GLY A 1 83 ? 5.873 30.859 -19.702 1.00 50.72 83 GLY A C 1
ATOM 636 O O . GLY A 1 83 ? 6.124 30.987 -18.506 1.00 50.72 83 GLY A O 1
ATOM 637 N N . GLY A 1 84 ? 5.023 29.934 -20.152 1.00 53.91 84 GLY A N 1
ATOM 638 C CA . GLY A 1 84 ? 4.418 28.939 -19.261 1.00 53.91 84 GLY A CA 1
ATOM 639 C C . GLY A 1 84 ? 5.479 28.098 -18.541 1.00 53.91 84 GLY A C 1
ATOM 640 O O . GLY A 1 84 ? 6.587 27.925 -19.048 1.00 53.91 84 GLY A O 1
ATOM 641 N N . ALA A 1 85 ? 5.144 27.560 -17.363 1.00 60.22 85 ALA A N 1
ATOM 642 C CA . ALA A 1 85 ? 5.949 26.495 -16.766 1.00 60.22 85 ALA A CA 1
ATOM 643 C C . ALA A 1 85 ? 6.021 25.303 -17.742 1.00 60.22 85 ALA A C 1
ATOM 645 O O . ALA A 1 85 ? 5.049 25.080 -18.475 1.00 60.22 85 ALA A O 1
ATOM 646 N N . PRO A 1 86 ? 7.134 24.545 -17.773 1.00 63.19 86 PRO A N 1
ATOM 647 C CA . PRO A 1 86 ? 7.227 23.370 -18.626 1.00 63.19 86 PRO A CA 1
ATOM 648 C C . PRO A 1 86 ? 6.059 22.428 -18.324 1.00 63.19 86 PRO A C 1
ATOM 650 O O . PRO A 1 86 ? 5.753 22.155 -17.161 1.00 63.19 86 PRO A O 1
ATOM 653 N N . VAL A 1 87 ? 5.381 21.976 -19.380 1.00 66.12 87 VAL A N 1
ATOM 654 C CA . VAL A 1 87 ? 4.305 20.992 -19.258 1.00 66.12 87 VAL A CA 1
ATOM 655 C C . VAL A 1 87 ? 4.921 19.705 -18.724 1.00 66.12 87 VAL A C 1
ATOM 657 O O . VAL A 1 87 ? 5.883 19.196 -19.292 1.00 66.12 87 VAL A O 1
ATOM 660 N N . GLN A 1 88 ? 4.376 19.208 -17.620 1.00 67.31 88 GLN A N 1
ATOM 661 C CA . GLN A 1 88 ? 4.750 17.929 -17.030 1.00 67.31 88 GLN A CA 1
ATOM 662 C C . GLN A 1 88 ? 3.580 16.964 -17.189 1.00 67.31 88 GLN A C 1
ATOM 664 O O . GLN A 1 88 ? 2.429 17.329 -16.942 1.00 67.31 88 GLN A O 1
ATOM 669 N N . GLU A 1 89 ? 3.874 15.744 -17.623 1.00 67.75 89 GLU A N 1
ATOM 670 C CA . GLU A 1 89 ? 2.881 14.682 -17.718 1.00 67.75 89 GLU A CA 1
ATOM 671 C C . GLU A 1 89 ? 2.723 14.013 -16.351 1.00 67.75 89 GLU A C 1
ATOM 673 O O . GLU A 1 89 ? 3.687 13.500 -15.787 1.00 67.75 89 GLU A O 1
ATOM 678 N N . PHE A 1 90 ? 1.499 14.003 -15.827 1.00 71.19 90 PHE A N 1
ATOM 679 C CA . PHE A 1 90 ? 1.150 13.273 -14.611 1.00 71.19 90 PHE A CA 1
ATOM 680 C C . PHE A 1 90 ? 0.105 12.230 -14.952 1.00 71.19 90 PHE A C 1
ATOM 682 O O . PHE A 1 90 ? -0.930 12.566 -15.515 1.00 71.19 90 PHE A O 1
ATOM 689 N N . ARG A 1 91 ? 0.347 10.974 -14.585 1.00 80.94 91 ARG A N 1
ATOM 690 C CA . ARG A 1 91 ? -0.619 9.895 -14.795 1.00 80.94 91 ARG A CA 1
ATOM 691 C C . ARG A 1 91 ? -1.417 9.712 -13.519 1.00 80.94 91 ARG A C 1
ATOM 693 O O . ARG A 1 91 ? -0.847 9.424 -12.468 1.00 80.94 91 ARG A O 1
ATOM 700 N N . ILE A 1 92 ? -2.725 9.909 -13.613 1.00 85.69 92 ILE A N 1
ATOM 701 C CA . ILE A 1 92 ? -3.620 9.876 -12.461 1.00 85.69 92 ILE A CA 1
ATOM 702 C C . ILE A 1 92 ? -4.705 8.826 -12.645 1.00 85.69 92 ILE A C 1
ATOM 704 O O . ILE A 1 92 ? -5.036 8.432 -13.761 1.00 85.69 92 ILE A O 1
ATOM 708 N N . GLY A 1 93 ? -5.277 8.381 -11.538 1.00 86.69 93 GLY A N 1
ATOM 709 C CA . GLY A 1 93 ? -6.391 7.451 -11.563 1.00 86.69 93 GLY A CA 1
ATOM 710 C C . GLY A 1 93 ? -7.368 7.666 -10.422 1.00 86.69 93 GLY A C 1
ATOM 711 O O . GLY A 1 93 ? -7.152 8.495 -9.527 1.00 86.69 93 GLY A O 1
ATOM 712 N N . SER A 1 94 ? -8.435 6.881 -10.483 1.00 91.06 94 SER A N 1
ATOM 713 C CA . SER A 1 94 ? -9.417 6.731 -9.420 1.00 91.06 94 SER A CA 1
ATOM 714 C C . SER A 1 94 ? -9.448 5.284 -8.949 1.00 91.06 94 SER A C 1
ATOM 716 O O . SER A 1 94 ? -9.361 4.357 -9.753 1.00 91.06 94 SER A O 1
ATOM 718 N N . LEU A 1 95 ? -9.558 5.108 -7.638 1.00 94.44 95 LEU A N 1
ATOM 719 C CA . LEU A 1 95 ? -9.604 3.811 -6.971 1.00 94.44 95 LEU A CA 1
ATOM 720 C C . LEU A 1 95 ? -10.856 3.741 -6.107 1.00 94.44 95 LEU A C 1
ATOM 722 O O . LEU A 1 95 ? -11.189 4.725 -5.446 1.00 94.44 95 LEU A O 1
ATOM 726 N N . ALA A 1 96 ? -11.490 2.579 -6.041 1.00 96.31 96 ALA A N 1
ATOM 727 C CA . ALA A 1 96 ? -12.483 2.278 -5.018 1.00 96.31 96 ALA A CA 1
ATOM 728 C C . ALA A 1 96 ? -12.211 0.899 -4.421 1.00 96.31 96 ALA A C 1
ATOM 730 O O . ALA A 1 96 ? -11.727 -0.007 -5.104 1.00 96.31 96 ALA A O 1
ATOM 731 N N . GLY A 1 97 ? -12.501 0.753 -3.132 1.00 97.31 97 GLY A N 1
ATOM 732 C CA . GLY A 1 97 ? -12.329 -0.511 -2.434 1.00 97.31 97 GLY A CA 1
ATOM 733 C C . GLY A 1 97 ? -12.158 -0.324 -0.935 1.00 97.31 97 GLY A C 1
ATOM 734 O O . GLY A 1 97 ? -12.858 0.469 -0.307 1.00 97.31 97 GLY A O 1
ATOM 735 N N . PHE A 1 98 ? -11.233 -1.081 -0.353 1.00 98.38 98 PHE A N 1
ATOM 736 C CA . PHE A 1 98 ? -11.038 -1.195 1.085 1.00 98.38 98 PHE A CA 1
ATOM 737 C C . PHE A 1 98 ? -9.554 -1.111 1.435 1.00 98.38 98 PHE A C 1
ATOM 739 O O . PHE A 1 98 ? -8.739 -1.879 0.925 1.00 98.38 98 PHE A O 1
ATOM 746 N N . ALA A 1 99 ? -9.206 -0.199 2.338 1.00 98.12 99 ALA A N 1
ATOM 747 C CA . ALA A 1 99 ? -7.913 -0.208 3.006 1.00 98.12 99 ALA A CA 1
ATOM 748 C C . ALA A 1 99 ? -8.056 -0.955 4.336 1.00 98.12 99 ALA A C 1
ATOM 750 O O . ALA A 1 99 ? -8.979 -0.681 5.104 1.00 98.12 99 ALA A O 1
ATOM 751 N N . ILE A 1 100 ? -7.154 -1.894 4.608 1.00 98.31 100 ILE A N 1
ATOM 752 C CA . ILE A 1 100 ? -7.100 -2.631 5.873 1.00 98.31 100 ILE A CA 1
ATOM 753 C C . ILE A 1 100 ? -5.811 -2.216 6.565 1.00 98.31 100 ILE A C 1
ATOM 755 O O . ILE A 1 100 ? -4.729 -2.544 6.092 1.00 98.31 100 ILE A O 1
ATOM 759 N N . VAL A 1 101 ? -5.911 -1.470 7.660 1.00 98.19 101 VAL A N 1
ATOM 760 C CA . VAL A 1 101 ? -4.745 -0.995 8.419 1.00 98.19 101 VAL A CA 1
ATOM 761 C C . VAL A 1 101 ? -4.548 -1.894 9.629 1.00 98.19 101 VAL A C 1
ATOM 763 O O . VAL A 1 101 ? -5.459 -2.014 10.447 1.00 98.19 101 VAL A O 1
ATOM 766 N N . ARG A 1 102 ? -3.369 -2.509 9.747 1.00 97.31 102 ARG A N 1
ATOM 767 C CA . ARG A 1 102 ? -2.990 -3.376 10.864 1.00 97.31 102 ARG A CA 1
ATOM 768 C C . ARG A 1 102 ? -2.164 -2.593 11.871 1.00 97.31 102 ARG A C 1
ATOM 770 O O . ARG A 1 102 ? -1.190 -1.933 11.519 1.00 97.31 102 ARG A O 1
ATOM 777 N N . PHE A 1 103 ? -2.548 -2.676 13.136 1.00 96.94 103 PHE A N 1
ATOM 778 C CA . PHE A 1 103 ? -1.859 -1.975 14.210 1.00 96.94 103 PHE A CA 1
ATOM 779 C C . PHE A 1 103 ? -1.941 -2.735 15.531 1.00 96.94 103 PHE A C 1
ATOM 781 O O . PHE A 1 103 ? -2.794 -3.600 15.750 1.00 96.94 103 PHE A O 1
ATOM 788 N N . GLU A 1 104 ? -1.049 -2.381 16.444 1.00 96.75 104 GLU A N 1
ATOM 789 C CA . GLU A 1 104 ? -1.025 -2.890 17.805 1.00 96.75 104 GLU A CA 1
ATOM 790 C C . GLU A 1 104 ? -1.433 -1.788 18.773 1.00 96.75 104 GLU A C 1
ATOM 792 O O . GLU A 1 104 ? -0.989 -0.639 18.678 1.00 96.75 104 GLU A O 1
ATOM 797 N N . ALA A 1 105 ? -2.297 -2.157 19.711 1.00 94.56 105 ALA A N 1
ATOM 798 C CA . ALA A 1 105 ? -2.807 -1.285 20.749 1.00 94.56 105 ALA A CA 1
ATOM 799 C C . ALA A 1 105 ? -2.858 -2.075 22.055 1.00 94.56 105 ALA A C 1
ATOM 801 O O . ALA A 1 105 ? -3.321 -3.213 22.060 1.00 94.56 105 ALA A O 1
ATOM 802 N N . LYS A 1 106 ? -2.425 -1.455 23.156 1.00 93.88 106 LYS A N 1
ATOM 803 C CA . LYS A 1 106 ? -2.733 -1.952 24.506 1.00 93.88 106 LYS A CA 1
ATOM 804 C C . LYS A 1 106 ? -4.233 -1.812 24.776 1.00 93.88 106 LYS A C 1
ATOM 806 O O . LYS A 1 106 ? -4.869 -0.955 24.163 1.00 93.88 106 LYS A O 1
ATOM 811 N N . ASP A 1 107 ? -4.766 -2.560 25.739 1.00 93.12 107 ASP A N 1
ATOM 812 C CA . ASP A 1 107 ? -6.202 -2.592 26.066 1.00 93.12 107 ASP A CA 1
ATOM 813 C C . ASP A 1 107 ? -6.826 -1.195 26.211 1.00 93.12 107 ASP A C 1
ATOM 815 O O . ASP A 1 107 ? -7.845 -0.897 25.592 1.00 93.12 107 ASP A O 1
ATOM 819 N N . GLU A 1 108 ? -6.180 -0.297 26.961 1.00 95.44 108 GLU A N 1
ATOM 820 C CA . GLU A 1 108 ? -6.651 1.082 27.147 1.00 95.44 108 GLU A CA 1
ATOM 821 C C . GLU A 1 108 ? -6.732 1.854 25.820 1.00 95.44 108 GLU A C 1
ATOM 823 O O . GLU A 1 108 ? -7.741 2.498 25.524 1.00 95.44 108 GLU A O 1
ATOM 828 N N . ALA A 1 109 ? -5.697 1.736 24.983 1.00 95.75 109 ALA A N 1
ATOM 829 C CA . ALA A 1 109 ? -5.662 2.377 23.675 1.00 95.75 109 ALA A CA 1
ATOM 830 C C . ALA A 1 109 ? -6.724 1.786 22.741 1.00 95.75 109 ALA A C 1
ATOM 832 O O . ALA A 1 109 ? -7.419 2.536 22.061 1.00 95.75 109 ALA A O 1
ATOM 833 N N . PHE A 1 110 ? -6.917 0.466 22.746 1.00 95.88 110 PHE A N 1
ATOM 834 C CA . PHE A 1 110 ? -7.947 -0.186 21.939 1.00 95.88 110 PHE A CA 1
ATOM 835 C C . PHE A 1 110 ? -9.362 0.249 22.352 1.00 95.88 110 PHE A C 1
ATOM 837 O O . PHE A 1 110 ? -10.190 0.585 21.499 1.00 95.88 110 PHE A O 1
ATOM 844 N N . ILE A 1 111 ? -9.632 0.332 23.660 1.00 96.75 111 ILE A N 1
ATOM 845 C CA . ILE A 1 111 ? -10.897 0.855 24.193 1.00 96.75 111 ILE A CA 1
ATOM 846 C C . ILE A 1 111 ? -11.116 2.302 23.732 1.00 96.75 111 ILE A C 1
ATOM 848 O O . ILE A 1 111 ? -12.217 2.624 23.277 1.00 96.75 111 ILE A O 1
ATOM 852 N N . ALA A 1 112 ? -10.086 3.152 23.786 1.00 96.81 112 ALA A N 1
ATOM 853 C CA . ALA A 1 112 ? -10.165 4.540 23.334 1.00 96.81 112 ALA A CA 1
ATOM 854 C C . ALA A 1 112 ? -10.432 4.653 21.822 1.00 96.81 112 ALA A C 1
ATOM 856 O O . ALA A 1 112 ? -11.290 5.436 21.410 1.00 96.81 112 ALA A O 1
ATOM 857 N N . VAL A 1 113 ? -9.776 3.828 20.991 1.00 96.88 113 VAL A N 1
ATOM 858 C CA . VAL A 1 113 ? -10.050 3.747 19.542 1.00 96.88 113 VAL A CA 1
ATOM 859 C C . VAL A 1 113 ? -11.514 3.401 19.297 1.00 96.88 113 VAL A C 1
ATOM 861 O O . VAL A 1 113 ? -12.188 4.071 18.517 1.00 96.88 113 VAL A O 1
ATOM 864 N N . ARG A 1 114 ? -12.036 2.390 19.998 1.00 97.12 114 ARG A N 1
ATOM 865 C CA . ARG A 1 114 ? -13.434 1.964 19.870 1.00 97.12 114 ARG A CA 1
ATOM 866 C C . ARG A 1 114 ? -14.415 3.066 20.279 1.00 97.12 114 ARG A C 1
ATOM 868 O O . ARG A 1 114 ? -15.408 3.275 19.590 1.00 97.12 114 ARG A O 1
ATOM 875 N N . GLN A 1 115 ? -14.138 3.787 21.365 1.00 97.50 115 GLN A N 1
ATOM 876 C CA . GLN A 1 115 ? -14.978 4.897 21.835 1.00 97.50 115 GLN A CA 1
ATOM 877 C C . GLN A 1 115 ? -14.958 6.102 20.884 1.00 97.50 115 GLN A C 1
ATOM 879 O O . GLN A 1 115 ? -15.969 6.785 20.740 1.00 97.50 115 GLN A O 1
ATOM 884 N N . GLN A 1 116 ? -13.828 6.353 20.218 1.00 97.06 116 GLN A N 1
ATOM 885 C CA . GLN A 1 116 ? -13.642 7.495 19.318 1.00 97.06 116 GLN A CA 1
ATOM 886 C C . GLN A 1 116 ? -13.759 7.133 17.829 1.00 97.06 116 GLN A C 1
ATOM 888 O O . GLN A 1 116 ? -13.410 7.943 16.968 1.00 97.06 116 GLN A O 1
ATOM 893 N N . LEU A 1 117 ? -14.281 5.945 17.500 1.00 96.81 117 LEU A N 1
ATOM 894 C CA . LEU A 1 117 ? -14.327 5.435 16.127 1.00 96.81 117 LEU A CA 1
ATOM 895 C C . LEU A 1 117 ? -15.064 6.381 15.166 1.00 96.81 117 LEU A C 1
ATOM 897 O O . LEU A 1 117 ? -14.653 6.531 14.018 1.00 96.81 117 LEU A O 1
ATOM 901 N N . SER A 1 118 ? -16.109 7.071 15.629 1.00 95.25 118 SER A N 1
ATOM 902 C CA . SER A 1 118 ? -16.846 8.060 14.830 1.00 95.25 118 SER A CA 1
ATOM 903 C C . SER A 1 118 ? -15.980 9.265 14.441 1.00 95.25 118 SER A C 1
ATOM 905 O O . SER A 1 118 ? -15.952 9.662 13.274 1.00 95.25 118 SER A O 1
ATOM 907 N N . LEU A 1 119 ? -15.224 9.818 15.395 1.00 96.12 119 LEU A N 1
ATOM 908 C CA . LEU A 1 119 ? -14.304 10.933 15.169 1.00 96.12 119 LEU A CA 1
ATOM 909 C C . LEU A 1 119 ? -13.128 10.514 14.280 1.00 96.12 119 LEU A C 1
ATOM 911 O O . LEU A 1 119 ? -12.761 11.245 13.359 1.00 96.12 119 LEU A O 1
ATOM 915 N N . ILE A 1 120 ? -12.574 9.324 14.522 1.00 97.19 120 ILE A N 1
ATOM 916 C CA . ILE A 1 120 ? -11.532 8.715 13.686 1.00 97.19 120 ILE A CA 1
ATOM 917 C C . ILE A 1 120 ? -12.030 8.602 12.242 1.00 97.19 120 ILE A C 1
ATOM 919 O O . ILE A 1 120 ? -11.377 9.107 11.331 1.00 97.19 120 ILE A O 1
ATOM 923 N N . SER A 1 121 ? -13.219 8.028 12.041 1.00 95.75 121 SER A N 1
ATOM 924 C CA . SER A 1 121 ? -13.815 7.819 10.717 1.00 95.75 121 SER A CA 1
ATOM 925 C C . SER A 1 121 ? -14.026 9.129 9.958 1.00 95.75 121 SER A C 1
ATOM 927 O O . SER A 1 121 ? -13.773 9.199 8.758 1.00 95.75 121 SER A O 1
ATOM 929 N N . HIS A 1 122 ? -14.427 10.195 10.655 1.00 93.81 122 HIS A N 1
ATOM 930 C CA . HIS A 1 122 ? -14.541 11.528 10.064 1.00 93.81 122 HIS A CA 1
ATOM 931 C C . HIS A 1 122 ? -13.171 12.122 9.687 1.00 93.81 122 HIS A C 1
ATOM 933 O O . HIS A 1 122 ? -13.015 12.725 8.625 1.00 93.81 122 HIS A O 1
ATOM 939 N N . ASN A 1 123 ? -12.156 11.937 10.535 1.00 96.06 123 ASN A N 1
ATOM 940 C CA . ASN A 1 123 ? -10.815 12.475 10.307 1.00 96.06 123 ASN A CA 1
ATOM 941 C C . ASN A 1 123 ? -10.044 11.761 9.188 1.00 96.06 123 ASN A C 1
ATOM 943 O O . ASN A 1 123 ? -9.145 12.374 8.612 1.00 96.06 123 ASN A O 1
ATOM 947 N N . LEU A 1 124 ? -10.408 10.524 8.828 1.00 96.69 124 LEU A N 1
ATOM 948 C CA . LEU A 1 124 ? -9.811 9.804 7.695 1.00 96.69 124 LEU A CA 1
ATOM 949 C C . LEU A 1 124 ? -9.910 10.595 6.378 1.00 96.69 124 LEU A C 1
ATOM 951 O O . LEU A 1 124 ? -8.976 10.564 5.583 1.00 96.69 124 LEU A O 1
ATOM 955 N N . GLY A 1 125 ? -10.980 11.373 6.171 1.00 93.94 125 GLY A N 1
ATOM 956 C CA . GLY A 1 125 ? -11.162 12.199 4.967 1.00 93.94 125 GLY A CA 1
ATOM 957 C C . GLY A 1 125 ? -10.185 13.376 4.840 1.00 93.94 125 GLY A C 1
ATOM 958 O O . GLY A 1 125 ? -10.154 14.050 3.815 1.00 93.94 125 GLY A O 1
ATOM 959 N N . LYS A 1 126 ? -9.374 13.644 5.874 1.00 94.75 126 LYS A N 1
ATOM 960 C CA . LYS A 1 126 ? -8.297 14.650 5.836 1.00 94.75 126 LYS A CA 1
ATOM 961 C C . LYS A 1 126 ? -7.004 14.098 5.233 1.00 94.75 126 LYS A C 1
ATOM 963 O O . LYS A 1 126 ? -6.094 14.873 4.936 1.00 94.75 126 LYS A O 1
ATOM 968 N N . LEU A 1 127 ? -6.898 12.776 5.098 1.00 96.75 127 LEU A N 1
ATOM 969 C CA . LEU A 1 127 ? -5.715 12.106 4.574 1.00 96.75 127 LEU A CA 1
ATOM 970 C C . LEU A 1 127 ? -5.709 12.104 3.040 1.00 96.75 127 LEU A C 1
ATOM 972 O O . LEU A 1 127 ? -6.684 12.449 2.373 1.00 96.75 127 LEU A O 1
ATOM 976 N N . ARG A 1 128 ? -4.562 11.728 2.478 1.00 95.44 128 ARG A N 1
ATOM 977 C CA . ARG A 1 128 ? -4.357 11.558 1.039 1.00 95.44 128 ARG A CA 1
ATOM 978 C C . ARG A 1 128 ? -3.759 10.190 0.768 1.00 95.44 128 ARG A C 1
ATOM 980 O O . ARG A 1 128 ? -2.921 9.738 1.542 1.00 95.44 128 ARG A O 1
ATOM 987 N N . LEU A 1 129 ? -4.134 9.585 -0.354 1.00 94.62 129 LEU A N 1
ATOM 988 C CA . LEU A 1 129 ? -3.577 8.317 -0.824 1.00 94.62 129 LEU A CA 1
ATOM 989 C C . LEU A 1 129 ? -2.735 8.578 -2.077 1.00 94.62 129 LEU A C 1
ATOM 991 O O . LEU A 1 129 ? -3.269 9.021 -3.092 1.00 94.62 129 LEU A O 1
ATOM 995 N N . ALA A 1 130 ? -1.416 8.374 -1.977 1.00 90.44 130 ALA A N 1
ATOM 996 C CA . ALA A 1 130 ? -0.436 8.661 -3.037 1.00 90.44 130 ALA A CA 1
ATOM 997 C C . ALA A 1 130 ? -0.666 10.016 -3.745 1.00 90.44 130 ALA A C 1
ATOM 999 O O . ALA A 1 130 ? -0.740 10.113 -4.969 1.00 90.44 130 ALA A O 1
ATOM 1000 N N . GLY A 1 131 ? -0.838 11.076 -2.947 1.00 87.81 131 GLY A N 1
ATOM 1001 C CA . GLY A 1 131 ? -1.077 12.446 -3.419 1.00 87.81 131 GLY A CA 1
ATOM 1002 C C . GLY A 1 131 ? -2.534 12.777 -3.772 1.00 87.81 131 GLY A C 1
ATOM 1003 O O . GLY A 1 131 ? -2.898 13.959 -3.733 1.00 87.81 131 GLY A O 1
ATOM 1004 N N . GLY A 1 132 ? -3.364 11.761 -4.026 1.00 90.38 132 GLY A N 1
ATOM 1005 C CA . GLY A 1 132 ? -4.782 11.883 -4.360 1.00 90.38 132 GLY A CA 1
ATOM 1006 C C . GLY A 1 132 ? -5.683 12.191 -3.165 1.00 90.38 132 GLY A C 1
ATOM 1007 O O . GLY A 1 132 ? -5.301 12.034 -2.002 1.00 90.38 132 GLY A O 1
ATOM 1008 N N . GLN A 1 133 ? -6.898 12.650 -3.457 1.00 94.06 133 GLN A N 1
ATOM 1009 C CA . GLN A 1 133 ? -7.935 12.895 -2.454 1.00 94.06 133 GLN A CA 1
ATOM 1010 C C . GLN A 1 133 ? -8.543 11.566 -2.007 1.00 94.06 133 GLN A C 1
ATOM 1012 O O . GLN A 1 133 ? -8.889 10.746 -2.855 1.00 94.06 133 GLN A O 1
ATOM 1017 N N . PHE A 1 134 ? -8.678 11.371 -0.695 1.00 96.62 134 PHE A N 1
ATOM 1018 C CA . PHE A 1 134 ? -9.209 10.151 -0.093 1.00 96.62 134 PHE A CA 1
ATOM 1019 C C . PHE A 1 134 ? -10.593 10.414 0.511 1.00 96.62 134 PHE A C 1
ATOM 1021 O O . PHE A 1 134 ? -10.754 11.287 1.363 1.00 96.62 134 PHE A O 1
ATOM 1028 N N . PHE A 1 135 ? -11.589 9.654 0.066 1.00 96.88 135 PHE A N 1
ATOM 1029 C CA . PHE A 1 135 ? -12.990 9.761 0.465 1.00 96.88 135 PHE A CA 1
ATOM 1030 C C . PHE A 1 135 ? -13.416 8.457 1.155 1.00 96.88 135 PHE A C 1
ATOM 1032 O O . PHE A 1 135 ? -13.876 7.533 0.483 1.00 96.88 135 PHE A O 1
ATOM 1039 N N . PRO A 1 136 ? -13.236 8.333 2.480 1.00 96.69 136 PRO A N 1
ATOM 1040 C CA . PRO A 1 136 ? -13.729 7.174 3.218 1.00 96.69 136 PRO A CA 1
ATOM 1041 C C . PRO A 1 136 ? -15.260 7.194 3.288 1.00 96.69 136 PRO A C 1
ATOM 1043 O O . PRO A 1 136 ? -15.849 8.274 3.335 1.00 96.69 136 PRO A O 1
ATOM 1046 N N . ASP A 1 137 ? -15.902 6.026 3.385 1.00 95.75 137 ASP A N 1
ATOM 1047 C CA . ASP A 1 137 ? -17.286 5.920 3.866 1.00 95.75 137 ASP A CA 1
ATOM 1048 C C . ASP A 1 137 ? -17.278 5.751 5.394 1.00 95.75 137 ASP A C 1
ATOM 1050 O O . ASP A 1 137 ? -17.029 4.644 5.886 1.00 95.75 137 ASP A O 1
ATOM 1054 N N . PRO A 1 138 ? -17.578 6.803 6.183 1.00 91.31 138 PRO A N 1
ATOM 1055 C CA . PRO A 1 138 ? -17.470 6.743 7.639 1.00 91.31 138 PRO A CA 1
ATOM 1056 C C . PRO A 1 138 ? -18.424 5.729 8.276 1.00 91.31 138 PRO A C 1
ATOM 1058 O O . PRO A 1 138 ? -18.180 5.283 9.392 1.00 91.31 138 PRO A O 1
ATOM 1061 N N . ARG A 1 139 ? -19.518 5.365 7.589 1.00 91.31 139 ARG A N 1
ATOM 1062 C CA . ARG A 1 139 ? -20.497 4.382 8.083 1.00 91.31 139 ARG A CA 1
ATOM 1063 C C . ARG A 1 139 ? -20.020 2.946 7.891 1.00 91.31 139 ARG A C 1
ATOM 1065 O O . ARG A 1 139 ? -20.504 2.045 8.571 1.00 91.31 139 ARG A O 1
ATOM 1072 N N . GLY A 1 140 ? -19.098 2.739 6.956 1.00 93.69 140 GLY A N 1
ATOM 1073 C CA . GLY A 1 140 ? -18.544 1.436 6.625 1.00 93.69 140 GLY A CA 1
ATOM 1074 C C . GLY A 1 140 ? -17.258 1.093 7.379 1.00 93.69 140 GLY A C 1
ATOM 1075 O O . GLY A 1 140 ? -16.811 -0.051 7.292 1.00 93.69 140 GLY A O 1
ATOM 1076 N N . VAL A 1 141 ? -16.674 2.043 8.120 1.00 97.56 141 VAL A N 1
ATOM 1077 C CA . VAL A 1 141 ? -15.445 1.824 8.896 1.00 97.56 141 VAL A CA 1
ATOM 1078 C C . VAL A 1 141 ? -15.705 0.834 10.032 1.00 97.56 141 VAL A C 1
ATOM 1080 O O . VAL A 1 141 ? -16.619 1.018 10.838 1.00 97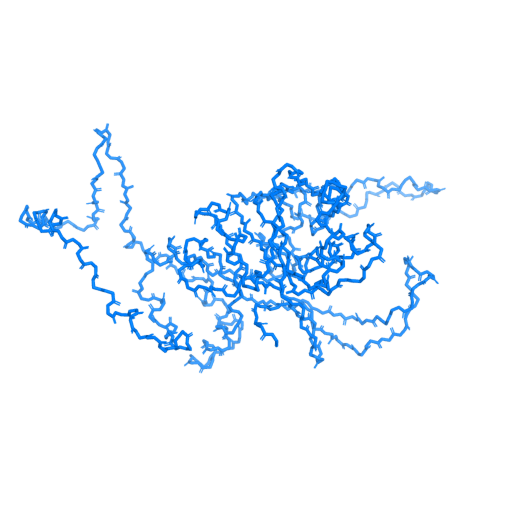.56 141 VAL A O 1
ATOM 1083 N N . LYS A 1 142 ? -14.893 -0.225 10.108 1.00 97.75 142 LYS A N 1
ATOM 1084 C CA . LYS A 1 142 ? -15.033 -1.298 11.105 1.00 97.75 142 LYS A CA 1
ATOM 1085 C C . LYS A 1 142 ? -13.703 -1.590 11.781 1.00 97.75 142 LYS A C 1
ATOM 1087 O O . LYS A 1 142 ? -12.668 -1.632 11.124 1.00 97.75 142 LYS A O 1
ATOM 1092 N N . LEU A 1 143 ? -13.762 -1.811 13.088 1.00 97.81 143 LEU A N 1
ATOM 1093 C CA . LEU A 1 143 ? -12.628 -2.185 13.925 1.00 97.81 143 LEU A CA 1
ATOM 1094 C C . LEU A 1 143 ? -12.747 -3.664 14.300 1.00 97.81 143 LEU A C 1
ATOM 1096 O O . LEU A 1 143 ? -13.811 -4.085 14.759 1.00 97.81 143 LEU A O 1
ATOM 1100 N N . PHE A 1 144 ? -11.664 -4.421 14.143 1.00 97.50 144 PHE A N 1
ATOM 1101 C CA . PHE A 1 144 ? -11.581 -5.826 14.536 1.00 97.50 144 PHE A CA 1
ATOM 1102 C C . PHE A 1 144 ? -10.458 -6.028 15.551 1.00 97.50 144 PHE A C 1
ATOM 1104 O O . PHE A 1 144 ? -9.344 -5.524 15.387 1.00 97.50 144 PHE A O 1
ATOM 1111 N N . GLU A 1 145 ? -10.784 -6.757 16.612 1.00 96.06 145 GLU A N 1
ATOM 1112 C CA . GLU A 1 145 ? -9.849 -7.178 17.652 1.00 96.06 145 GLU A CA 1
ATOM 1113 C C . GLU A 1 145 ? -9.276 -8.554 17.302 1.00 96.06 145 GLU A C 1
ATOM 1115 O O . GLU A 1 145 ? -9.992 -9.378 16.734 1.00 96.06 145 GLU A O 1
ATOM 1120 N N . ASN A 1 146 ? -8.020 -8.816 17.670 1.00 94.44 146 ASN A N 1
ATOM 1121 C CA . ASN A 1 146 ? -7.355 -10.112 17.462 1.00 94.44 146 ASN A CA 1
ATOM 1122 C C . ASN A 1 146 ? -7.329 -10.580 15.992 1.00 94.44 146 ASN A C 1
ATOM 1124 O O . ASN A 1 146 ? -7.509 -11.759 15.704 1.00 94.44 146 ASN A O 1
ATOM 1128 N N . ASP A 1 147 ? -7.076 -9.654 15.066 1.00 94.19 147 ASP A N 1
ATOM 1129 C CA . ASP A 1 147 ? -7.050 -9.902 13.619 1.00 94.19 147 ASP A CA 1
ATOM 1130 C C . ASP A 1 147 ? -5.625 -9.739 13.056 1.00 94.19 147 ASP A C 1
ATOM 1132 O O . ASP A 1 147 ? -5.329 -8.790 12.336 1.00 94.19 147 ASP A O 1
ATOM 1136 N N . SER A 1 148 ? -4.694 -10.620 13.440 1.00 90.44 148 SER A N 1
ATOM 1137 C CA . SER A 1 148 ? -3.276 -10.550 13.025 1.00 90.44 148 SER A CA 1
ATOM 1138 C C . SER A 1 148 ? -3.077 -10.589 11.514 1.00 90.44 148 SER A C 1
ATOM 1140 O O . SER A 1 148 ? -2.282 -9.818 10.970 1.00 90.44 148 SER A O 1
ATOM 1142 N N . ASP A 1 149 ? -3.824 -11.463 10.851 1.00 89.38 149 ASP A N 1
ATOM 1143 C CA . ASP A 1 149 ? -3.662 -11.769 9.428 1.00 89.38 149 ASP A CA 1
ATOM 1144 C C . ASP A 1 149 ? -4.707 -11.056 8.566 1.00 89.38 149 ASP A C 1
ATOM 1146 O O . ASP A 1 149 ? -4.712 -11.169 7.343 1.00 89.38 149 ASP A O 1
ATOM 1150 N N . GLY A 1 150 ? -5.573 -10.251 9.190 1.00 93.06 150 GLY A N 1
ATOM 1151 C CA . GLY A 1 150 ? -6.591 -9.486 8.480 1.00 93.06 150 GLY A CA 1
ATOM 1152 C C . GLY A 1 150 ? -7.756 -10.339 7.989 1.00 93.06 150 GLY A C 1
ATOM 1153 O O . GLY A 1 150 ? -8.532 -9.864 7.165 1.00 93.06 150 GLY A O 1
ATOM 1154 N N . ALA A 1 151 ? -7.891 -11.582 8.457 1.00 94.06 151 ALA A N 1
ATOM 1155 C CA . ALA A 1 151 ? -8.931 -12.514 8.041 1.00 94.06 151 ALA A CA 1
ATOM 1156 C C . ALA A 1 151 ? -10.341 -11.998 8.377 1.00 94.06 151 ALA A C 1
ATOM 1158 O O . ALA A 1 151 ? -11.249 -12.096 7.545 1.00 94.06 151 ALA A O 1
ATOM 1159 N N . LEU A 1 152 ? -10.534 -11.393 9.558 1.00 96.31 152 LEU A N 1
ATOM 1160 C CA . LEU A 1 152 ? -11.831 -10.837 9.966 1.00 96.31 152 LEU A CA 1
ATOM 1161 C C . LEU A 1 152 ? -12.205 -9.617 9.119 1.00 96.31 152 LEU A C 1
ATOM 1163 O O . LEU A 1 152 ? -13.360 -9.491 8.693 1.00 96.31 152 LEU A O 1
ATOM 1167 N N . ALA A 1 153 ? -11.236 -8.742 8.839 1.00 96.50 153 ALA A N 1
ATOM 1168 C CA . ALA A 1 153 ? -11.425 -7.605 7.947 1.00 96.50 153 ALA A CA 1
ATOM 1169 C C . ALA A 1 153 ? -11.682 -8.052 6.500 1.00 96.50 153 ALA A C 1
ATOM 1171 O O . ALA A 1 153 ? -12.662 -7.614 5.887 1.00 96.50 153 ALA A O 1
ATOM 1172 N N . LEU A 1 154 ? -10.860 -8.968 5.975 1.00 95.19 154 LEU A N 1
ATOM 1173 C CA . LEU A 1 154 ? -10.999 -9.537 4.636 1.00 95.19 154 LEU A CA 1
ATOM 1174 C C . LEU A 1 154 ? -12.364 -10.173 4.449 1.00 95.19 154 LEU A C 1
ATOM 1176 O O . LEU A 1 154 ? -12.935 -9.982 3.384 1.00 95.19 154 LEU A O 1
ATOM 1180 N N . ALA A 1 155 ? -12.923 -10.853 5.458 1.00 94.81 155 ALA A N 1
ATOM 1181 C CA . ALA A 1 155 ? -14.254 -11.465 5.414 1.00 94.81 155 ALA A CA 1
ATOM 1182 C C . ALA A 1 155 ? -15.397 -10.471 5.120 1.00 94.81 155 ALA A C 1
ATOM 1184 O O . ALA A 1 155 ? -16.494 -10.889 4.747 1.00 94.81 155 ALA A O 1
ATOM 1185 N N . LYS A 1 156 ? -15.174 -9.159 5.287 1.00 96.56 156 LYS A N 1
ATOM 1186 C CA . LYS A 1 156 ? -16.157 -8.105 4.974 1.00 96.56 156 LYS A CA 1
ATOM 1187 C C . LYS A 1 156 ? -15.968 -7.457 3.602 1.00 96.56 156 LYS A C 1
ATOM 1189 O O . LYS A 1 156 ? -16.805 -6.645 3.218 1.00 96.56 156 LYS A O 1
ATOM 1194 N N . VAL A 1 157 ? -14.901 -7.799 2.889 1.00 95.88 157 VAL A N 1
ATOM 1195 C CA . VAL A 1 157 ? -14.617 -7.323 1.528 1.00 95.88 157 VAL A CA 1
ATOM 1196 C C . VAL A 1 157 ? -15.390 -8.186 0.507 1.00 95.88 157 VAL A C 1
ATOM 1198 O O . VAL A 1 157 ? -15.646 -9.356 0.788 1.00 95.88 157 VAL A O 1
ATOM 1201 N N . PRO A 1 158 ? -15.818 -7.673 -0.659 1.00 92.56 158 PRO A N 1
ATOM 1202 C CA . PRO A 1 158 ? -16.386 -8.506 -1.721 1.00 92.56 158 PRO A CA 1
ATOM 1203 C C . PRO A 1 158 ? -15.428 -9.623 -2.158 1.00 92.56 158 PRO A C 1
ATOM 1205 O O . PRO A 1 158 ? -14.210 -9.439 -2.143 1.00 92.56 158 PRO A O 1
ATOM 1208 N N . TYR A 1 159 ? -15.974 -10.791 -2.509 1.00 87.94 159 TYR A N 1
ATOM 1209 C CA . TYR A 1 159 ? -15.172 -11.968 -2.863 1.00 87.94 159 TYR A CA 1
ATOM 1210 C C . TYR A 1 159 ? -14.341 -11.762 -4.127 1.00 87.94 159 TYR A C 1
ATOM 1212 O O . TYR A 1 159 ? -13.250 -12.308 -4.198 1.00 87.94 159 TYR A O 1
ATOM 1220 N N . ASP A 1 160 ? -14.854 -10.984 -5.073 1.00 82.75 160 ASP A N 1
ATOM 1221 C CA . ASP A 1 160 ? -14.303 -10.664 -6.391 1.00 82.75 160 ASP A CA 1
ATOM 1222 C C . ASP A 1 160 ? -13.324 -9.476 -6.388 1.00 82.75 160 ASP A C 1
ATOM 1224 O O . ASP A 1 160 ? -12.654 -9.218 -7.392 1.00 82.75 160 ASP A O 1
ATOM 1228 N N . ALA A 1 161 ? -13.192 -8.771 -5.258 1.00 90.94 161 ALA A N 1
ATOM 1229 C CA . ALA A 1 161 ? -12.217 -7.696 -5.113 1.00 90.94 161 ALA A CA 1
ATOM 1230 C C . ALA A 1 161 ? -10.776 -8.233 -5.216 1.00 90.94 161 ALA A C 1
ATOM 1232 O O . ALA A 1 161 ? -10.497 -9.394 -4.902 1.00 90.94 161 ALA A O 1
ATOM 1233 N N . ARG A 1 162 ? -9.842 -7.369 -5.628 1.00 91.56 162 ARG A N 1
ATOM 1234 C CA . ARG A 1 162 ? -8.433 -7.721 -5.874 1.00 91.56 162 ARG A CA 1
ATOM 1235 C C . ARG A 1 162 ? -7.514 -7.093 -4.833 1.00 91.56 162 ARG A C 1
ATOM 1237 O O . ARG A 1 162 ? -7.530 -5.879 -4.655 1.00 91.56 162 ARG A O 1
ATOM 1244 N N . VAL A 1 163 ? -6.699 -7.898 -4.167 1.00 93.56 163 VAL A N 1
ATOM 1245 C CA . VAL A 1 163 ? -5.729 -7.480 -3.151 1.00 93.56 163 VAL A CA 1
ATOM 1246 C C . VAL A 1 163 ? -4.327 -7.483 -3.745 1.00 93.56 163 VAL A C 1
ATOM 1248 O O . VAL A 1 163 ? -3.954 -8.423 -4.440 1.00 93.56 163 VAL A O 1
ATOM 1251 N N . TYR A 1 164 ? -3.533 -6.453 -3.454 1.00 93.75 164 TYR A N 1
ATOM 1252 C CA . TYR A 1 164 ? -2.098 -6.478 -3.752 1.00 93.75 164 TYR A CA 1
ATOM 1253 C C . TYR A 1 164 ? -1.386 -7.411 -2.772 1.00 93.75 164 TYR A C 1
ATOM 1255 O O . TYR A 1 164 ? -1.345 -7.116 -1.579 1.00 93.75 164 TYR A O 1
ATOM 1263 N N . VAL A 1 165 ? -0.790 -8.493 -3.269 1.00 92.06 165 VAL A N 1
ATOM 1264 C CA . VAL A 1 165 ? -0.013 -9.450 -2.467 1.00 92.06 165 VAL A CA 1
ATOM 1265 C C . VAL A 1 165 ? 1.425 -9.482 -2.966 1.00 92.06 165 VAL A C 1
ATOM 1267 O O . VAL A 1 165 ? 1.664 -9.696 -4.155 1.00 92.06 165 VAL A O 1
ATOM 1270 N N . ASP A 1 166 ? 2.391 -9.272 -2.076 1.00 92.12 166 ASP A N 1
ATOM 1271 C CA . ASP A 1 166 ? 3.813 -9.234 -2.428 1.00 92.12 166 ASP A CA 1
ATOM 1272 C C . ASP A 1 166 ? 4.319 -10.595 -2.919 1.00 92.12 166 ASP A C 1
ATOM 1274 O O . ASP A 1 166 ? 4.202 -11.609 -2.235 1.00 92.12 166 ASP A O 1
ATOM 1278 N N . HIS A 1 167 ? 4.922 -10.594 -4.103 1.00 90.12 167 HIS A N 1
ATOM 1279 C CA . HIS A 1 167 ? 5.548 -11.753 -4.730 1.00 90.12 167 HIS A CA 1
ATOM 1280 C C . HIS A 1 167 ? 6.955 -11.421 -5.246 1.00 90.12 167 HIS A C 1
ATOM 1282 O O . HIS A 1 167 ? 7.482 -12.110 -6.114 1.00 90.12 167 HIS A O 1
ATOM 1288 N N . THR A 1 168 ? 7.605 -10.392 -4.694 1.00 90.00 168 THR A N 1
ATOM 1289 C CA . THR A 1 168 ? 8.941 -9.937 -5.118 1.00 90.00 168 THR A CA 1
ATOM 1290 C C . THR A 1 168 ? 9.986 -11.060 -5.083 1.00 90.00 168 THR A C 1
ATOM 1292 O O . THR A 1 168 ? 10.886 -11.106 -5.916 1.00 90.00 168 THR A O 1
ATOM 1295 N N . HIS A 1 169 ? 9.835 -12.022 -4.172 1.00 84.50 169 HIS A N 1
ATOM 1296 C CA . HIS A 1 169 ? 10.707 -13.194 -4.069 1.00 84.50 169 HIS A CA 1
ATOM 1297 C C . HIS A 1 169 ? 10.707 -14.097 -5.316 1.00 84.50 169 HIS A C 1
ATOM 1299 O O . HIS A 1 169 ? 11.693 -14.795 -5.550 1.00 84.50 169 HIS A O 1
ATOM 1305 N N . LEU A 1 170 ? 9.640 -14.076 -6.124 1.00 85.06 170 LEU A N 1
ATOM 1306 C CA . LEU A 1 170 ? 9.568 -14.856 -7.361 1.00 85.06 170 LEU A CA 1
ATOM 1307 C C . LEU A 1 170 ? 10.581 -14.380 -8.402 1.00 85.06 170 LEU A C 1
ATOM 1309 O O . LEU A 1 170 ? 11.065 -15.206 -9.167 1.00 85.06 170 LEU A O 1
ATOM 1313 N N . ILE A 1 171 ? 10.947 -13.092 -8.397 1.00 84.94 171 ILE A N 1
ATOM 1314 C CA . ILE A 1 171 ? 11.956 -12.546 -9.317 1.00 84.94 171 ILE A CA 1
ATOM 1315 C C . ILE A 1 171 ? 13.280 -13.291 -9.122 1.00 84.94 171 ILE A C 1
ATOM 1317 O O . ILE A 1 171 ? 13.803 -13.883 -10.060 1.00 84.94 171 ILE A O 1
ATOM 1321 N N . GLN A 1 172 ? 13.770 -13.338 -7.879 1.00 84.00 172 GLN A N 1
ATOM 1322 C CA . GLN A 1 172 ? 15.036 -13.996 -7.544 1.00 84.00 172 GLN A CA 1
ATOM 1323 C C . GLN A 1 172 ? 14.978 -15.510 -7.774 1.00 84.00 172 GLN A C 1
ATOM 1325 O O . GLN A 1 172 ? 15.947 -16.097 -8.252 1.00 84.00 172 GLN A O 1
ATOM 1330 N N . ARG A 1 173 ? 13.841 -16.150 -7.456 1.00 80.31 173 ARG A N 1
ATOM 1331 C CA . ARG A 1 173 ? 13.641 -17.590 -7.696 1.00 80.31 173 ARG A CA 1
ATOM 1332 C C . ARG A 1 173 ? 13.723 -17.909 -9.190 1.00 80.31 173 ARG A C 1
ATOM 1334 O O . ARG A 1 173 ? 14.440 -18.830 -9.571 1.00 80.31 173 ARG A O 1
ATOM 1341 N N . TYR A 1 174 ? 13.032 -17.132 -10.024 1.00 82.31 174 TYR A N 1
ATOM 1342 C CA . TYR A 1 174 ? 13.033 -17.301 -11.476 1.00 82.31 174 TYR A CA 1
ATOM 1343 C C . TYR A 1 174 ? 14.420 -17.027 -12.071 1.00 82.31 174 TYR A C 1
ATOM 1345 O O . TYR A 1 174 ? 14.929 -17.842 -12.837 1.00 82.31 174 TYR A O 1
ATOM 1353 N N . ALA A 1 175 ? 15.063 -15.927 -11.668 1.00 80.81 175 ALA A N 1
ATOM 1354 C CA . ALA A 1 175 ? 16.415 -15.571 -12.094 1.00 80.81 175 ALA A CA 1
ATOM 1355 C C . ALA A 1 175 ? 17.413 -16.707 -11.826 1.00 80.81 175 ALA A C 1
ATOM 1357 O O . ALA A 1 175 ? 18.136 -17.134 -12.727 1.00 80.81 175 ALA A O 1
ATOM 1358 N N . LEU A 1 176 ? 17.388 -17.268 -10.611 1.00 81.44 176 LEU A N 1
ATOM 1359 C CA . LEU A 1 176 ? 18.256 -18.378 -10.224 1.00 81.44 176 LEU A CA 1
ATOM 1360 C C . LEU A 1 176 ? 17.974 -19.652 -11.031 1.00 81.44 176 LEU A C 1
ATOM 1362 O O . LEU A 1 176 ? 18.912 -20.311 -11.471 1.00 81.44 176 LEU A O 1
ATOM 1366 N N . HIS A 1 177 ? 16.698 -19.997 -11.217 1.00 80.81 177 HIS A N 1
ATOM 1367 C CA . HIS A 1 177 ? 16.293 -21.219 -11.912 1.00 80.81 177 HIS A CA 1
ATOM 1368 C C . HIS A 1 177 ? 16.650 -21.191 -13.405 1.00 80.81 177 HIS A C 1
ATOM 1370 O O . HIS A 1 177 ? 17.139 -22.180 -13.947 1.00 80.81 177 HIS A O 1
ATOM 1376 N N . HIS A 1 178 ? 16.449 -20.047 -14.064 1.00 79.94 178 HIS A N 1
ATOM 1377 C CA . HIS A 1 178 ? 16.665 -19.898 -15.505 1.00 79.94 178 HIS A CA 1
ATOM 1378 C C . HIS A 1 178 ? 18.043 -19.322 -15.867 1.00 79.94 178 HIS A C 1
ATOM 1380 O O . HIS A 1 178 ? 18.372 -19.240 -17.049 1.00 79.94 178 HIS A O 1
ATOM 1386 N N . GLY A 1 179 ? 18.862 -18.947 -14.877 1.00 89.50 179 GLY A N 1
ATOM 1387 C CA . GLY A 1 179 ? 20.191 -18.371 -15.097 1.00 89.50 179 GLY A CA 1
ATOM 1388 C C . GLY A 1 179 ? 20.158 -17.003 -15.787 1.00 89.50 179 GLY A C 1
ATOM 1389 O O . GLY A 1 179 ? 21.076 -16.685 -16.541 1.00 89.50 179 GLY A O 1
ATOM 1390 N N . VAL A 1 180 ? 19.100 -16.225 -15.548 1.00 90.38 180 VAL A N 1
ATOM 1391 C CA . VAL A 1 180 ? 18.870 -14.882 -16.112 1.00 90.38 180 VAL A CA 1
ATOM 1392 C C . VAL A 1 180 ? 19.033 -13.810 -15.034 1.00 90.38 180 VAL A C 1
ATOM 1394 O O . VAL A 1 180 ? 19.093 -14.129 -13.846 1.00 90.38 180 VAL A O 1
ATOM 1397 N N . ASP A 1 181 ? 19.119 -12.538 -15.423 1.00 94.44 181 ASP A N 1
ATOM 1398 C CA . ASP A 1 181 ? 19.144 -11.441 -14.449 1.00 94.44 181 ASP A CA 1
ATOM 1399 C C . ASP A 1 181 ? 17.742 -11.097 -13.896 1.00 94.44 181 ASP A C 1
ATOM 1401 O O . ASP A 1 181 ? 16.714 -11.540 -14.411 1.00 94.44 181 ASP A O 1
ATOM 1405 N N . ASP A 1 182 ? 17.692 -10.306 -12.817 1.00 90.88 182 ASP A N 1
ATOM 1406 C CA . ASP A 1 182 ? 16.435 -9.934 -12.149 1.00 90.88 182 ASP A CA 1
ATOM 1407 C C . ASP A 1 182 ? 15.483 -9.129 -13.056 1.00 90.88 182 ASP A C 1
ATOM 1409 O O . ASP A 1 182 ? 14.264 -9.186 -12.880 1.00 90.88 182 ASP A O 1
ATOM 1413 N N . LEU A 1 183 ? 16.007 -8.363 -14.019 1.00 91.75 183 LEU A N 1
ATOM 1414 C CA . LEU A 1 183 ? 15.187 -7.575 -14.939 1.00 91.75 183 LEU A CA 1
ATOM 1415 C C . LEU A 1 183 ? 14.574 -8.471 -16.018 1.00 91.75 183 LEU A C 1
ATOM 1417 O O . LEU A 1 183 ? 13.384 -8.347 -16.301 1.00 91.75 183 LEU A O 1
ATOM 1421 N N . GLU A 1 184 ? 15.358 -9.381 -16.592 1.00 90.06 184 GLU A N 1
ATOM 1422 C CA . GLU A 1 184 ? 14.888 -10.409 -17.519 1.00 90.06 184 GLU A CA 1
ATOM 1423 C C . GLU A 1 184 ? 13.852 -11.315 -16.848 1.00 90.06 184 GLU A C 1
ATOM 1425 O O . GLU A 1 184 ? 12.800 -11.569 -17.432 1.00 90.06 184 GLU A O 1
ATOM 1430 N N . ALA A 1 185 ? 14.090 -11.721 -15.596 1.00 85.06 185 ALA A N 1
ATOM 1431 C CA . ALA A 1 185 ? 13.129 -12.470 -14.792 1.00 85.06 185 ALA A CA 1
ATOM 1432 C C . ALA A 1 185 ? 11.830 -11.683 -14.568 1.00 85.06 185 ALA A C 1
ATOM 1434 O O . ALA A 1 185 ? 10.740 -12.210 -14.787 1.00 85.06 185 ALA A O 1
ATOM 1435 N N . LEU A 1 186 ? 11.924 -10.410 -14.168 1.00 88.69 186 LEU A N 1
ATOM 1436 C CA . LEU A 1 186 ? 10.756 -9.550 -13.972 1.00 88.69 186 LEU A CA 1
ATOM 1437 C C . LEU A 1 186 ? 9.946 -9.393 -15.264 1.00 88.69 186 LEU A C 1
ATOM 1439 O O . LEU A 1 186 ? 8.721 -9.488 -15.232 1.00 88.69 186 LEU A O 1
ATOM 1443 N N . LEU A 1 187 ? 10.616 -9.140 -16.390 1.00 88.62 187 LEU A N 1
ATOM 1444 C CA . LEU A 1 187 ? 9.962 -9.017 -17.688 1.00 88.62 187 LEU A CA 1
ATOM 1445 C C . LEU A 1 187 ? 9.276 -10.328 -18.052 1.00 88.62 187 LEU A C 1
ATOM 1447 O O . LEU A 1 187 ? 8.079 -10.304 -18.311 1.00 88.62 187 LEU A O 1
ATOM 1451 N N . ALA A 1 188 ? 9.984 -11.457 -17.967 1.00 82.25 188 ALA A N 1
ATOM 1452 C CA . ALA A 1 188 ? 9.429 -12.774 -18.251 1.00 82.25 188 ALA A CA 1
ATOM 1453 C C . ALA A 1 188 ? 8.161 -13.046 -17.433 1.00 82.25 188 ALA A C 1
ATOM 1455 O O . ALA A 1 188 ? 7.150 -13.392 -18.028 1.00 82.25 188 ALA A O 1
ATOM 1456 N N . LEU A 1 189 ? 8.179 -12.792 -16.119 1.00 81.56 189 LEU A N 1
ATOM 1457 C CA . LEU A 1 189 ? 7.042 -12.997 -15.209 1.00 81.56 189 LEU A CA 1
ATOM 1458 C C . LEU A 1 189 ? 5.832 -12.087 -15.489 1.00 81.56 189 LEU A C 1
ATOM 1460 O O . LEU A 1 189 ? 4.722 -12.403 -15.071 1.00 81.56 189 LEU A O 1
ATOM 1464 N N . VAL A 1 190 ? 6.027 -10.939 -16.145 1.00 82.31 190 VAL A N 1
ATOM 1465 C CA . VAL A 1 190 ? 4.963 -9.950 -16.413 1.00 82.31 190 VAL A CA 1
ATOM 1466 C C . VAL A 1 190 ? 4.464 -10.011 -17.861 1.00 82.31 190 VAL A C 1
ATOM 1468 O O . VAL A 1 190 ? 3.326 -9.623 -18.137 1.00 82.31 190 VAL A O 1
ATOM 1471 N N . THR A 1 191 ? 5.302 -10.459 -18.800 1.00 74.00 191 THR A N 1
ATOM 1472 C CA . THR A 1 191 ? 5.004 -10.460 -20.242 1.00 74.00 191 THR A CA 1
ATOM 1473 C C . THR A 1 191 ? 4.450 -11.774 -20.770 1.00 74.00 191 THR A C 1
ATOM 1475 O O . THR A 1 191 ? 4.311 -11.894 -21.987 1.00 74.00 191 THR A O 1
ATOM 1478 N N . GLN A 1 192 ? 4.162 -12.758 -19.917 1.00 57.97 192 GLN A N 1
ATOM 1479 C CA . GLN A 1 192 ? 3.695 -14.049 -20.414 1.00 57.97 192 GLN A CA 1
ATOM 1480 C C . GLN A 1 192 ? 2.427 -13.862 -21.250 1.00 57.97 192 GLN A C 1
ATOM 1482 O O . GLN A 1 192 ? 1.494 -13.177 -20.817 1.00 57.97 192 GLN A O 1
ATOM 1487 N N . PRO A 1 193 ? 2.437 -14.340 -22.505 1.00 41.66 193 PRO A N 1
ATOM 1488 C CA . PRO A 1 193 ? 1.303 -14.179 -23.384 1.00 41.66 193 PRO A CA 1
ATOM 1489 C C . PRO A 1 193 ? 0.160 -15.015 -22.826 1.00 41.66 193 PRO A C 1
ATOM 1491 O O . PRO A 1 193 ? 0.345 -1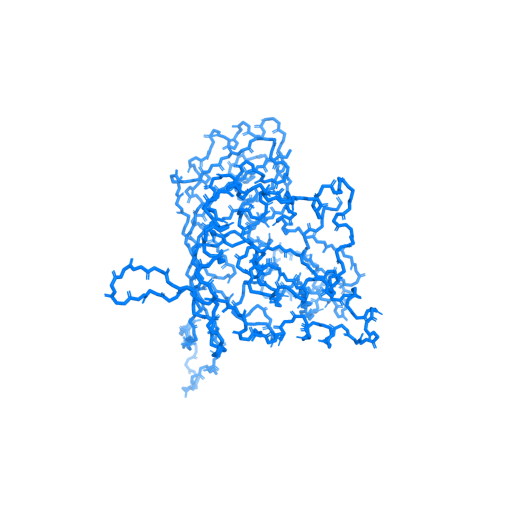6.204 -22.609 1.00 41.66 193 PRO A O 1
ATOM 1494 N N . ASN A 1 194 ? -1.025 -14.416 -22.683 1.00 39.88 194 ASN A N 1
ATOM 1495 C CA . ASN A 1 194 ? -2.266 -15.180 -22.622 1.00 39.88 194 ASN A CA 1
ATOM 1496 C C . ASN A 1 194 ? -2.248 -16.147 -23.809 1.00 39.88 194 ASN A C 1
ATOM 1498 O O . ASN A 1 194 ? -2.437 -15.724 -24.957 1.00 39.88 194 ASN A O 1
ATOM 1502 N N . THR A 1 195 ? -1.971 -17.421 -23.565 1.00 34.22 195 THR A N 1
ATOM 1503 C CA . THR A 1 195 ? -2.188 -18.445 -24.572 1.00 34.22 195 THR A CA 1
ATOM 1504 C C . THR A 1 195 ? -3.699 -18.454 -24.860 1.00 34.22 195 THR A C 1
ATOM 1506 O O . THR A 1 195 ? -4.510 -18.420 -23.931 1.00 34.22 195 THR A O 1
ATOM 1509 N N . PRO A 1 196 ? -4.128 -18.376 -26.133 1.00 36.00 196 PRO A N 1
ATOM 1510 C CA . PRO A 1 196 ? -5.533 -18.172 -26.500 1.00 36.00 196 PRO A CA 1
ATOM 1511 C C . PRO A 1 196 ? -6.463 -19.347 -26.145 1.00 36.00 196 PRO A C 1
ATOM 1513 O O . PRO A 1 196 ? -7.659 -19.253 -26.399 1.00 36.00 196 PRO A O 1
ATOM 1516 N N . ASP A 1 197 ? -5.962 -20.396 -25.493 1.00 36.16 197 ASP A N 1
ATOM 1517 C CA . ASP A 1 197 ? -6.716 -21.591 -25.100 1.00 36.16 197 ASP A CA 1
ATOM 1518 C C . ASP A 1 197 ? -7.499 -21.415 -23.786 1.00 36.16 197 ASP A C 1
ATOM 1520 O O . ASP A 1 197 ? -7.833 -22.379 -23.098 1.00 36.16 197 ASP A O 1
ATOM 1524 N N . THR A 1 198 ? -7.836 -20.175 -23.422 1.00 33.81 198 THR A N 1
ATOM 1525 C CA . THR A 1 198 ? -8.811 -19.926 -22.357 1.00 33.81 198 THR A CA 1
ATOM 1526 C C . THR A 1 198 ? -10.214 -20.168 -22.924 1.00 33.81 198 THR A C 1
ATOM 1528 O O . THR A 1 198 ? -10.634 -19.402 -23.799 1.00 33.81 198 THR A O 1
ATOM 1531 N N . PRO A 1 199 ? -10.973 -21.187 -22.471 1.00 33.97 199 PRO A N 1
ATOM 1532 C CA . PRO A 1 199 ? -12.343 -21.374 -22.927 1.00 33.97 199 PRO A CA 1
ATOM 1533 C C . PRO A 1 199 ? -13.165 -20.148 -22.524 1.00 33.97 199 PRO A C 1
ATOM 1535 O O . PRO A 1 199 ? -13.438 -19.913 -21.350 1.00 33.97 199 PRO A O 1
ATOM 1538 N N . ARG A 1 200 ? -13.544 -19.327 -23.506 1.00 33.41 200 ARG A N 1
ATOM 1539 C CA . ARG A 1 200 ? -14.447 -18.199 -23.279 1.00 33.41 200 ARG A CA 1
ATOM 1540 C C . ARG A 1 200 ? -15.867 -18.731 -23.190 1.00 33.41 200 ARG A C 1
ATOM 1542 O O . ARG A 1 200 ? -16.344 -19.384 -24.116 1.00 33.41 200 ARG A O 1
ATOM 1549 N N . ILE A 1 201 ? -16.569 -18.394 -22.114 1.00 36.88 201 ILE A N 1
ATOM 1550 C CA . ILE A 1 201 ? -18.024 -18.524 -22.077 1.00 36.88 201 ILE A CA 1
ATOM 1551 C C . ILE A 1 201 ? -18.576 -17.415 -22.976 1.00 36.88 201 ILE A C 1
ATOM 1553 O O . ILE A 1 201 ? -18.576 -16.242 -22.604 1.00 36.88 201 ILE A O 1
ATOM 1557 N N . ALA A 1 202 ? -18.991 -17.772 -24.188 1.00 33.94 202 ALA A N 1
ATOM 1558 C CA . ALA A 1 202 ? -19.769 -16.886 -25.040 1.00 33.94 202 ALA A CA 1
ATOM 1559 C C . ALA A 1 202 ? -21.258 -17.133 -24.769 1.00 33.94 202 ALA A C 1
ATOM 1561 O O . ALA A 1 202 ? -21.724 -18.272 -24.808 1.00 33.94 202 ALA A O 1
ATOM 1562 N N . GLU A 1 203 ? -22.010 -16.069 -24.491 1.00 31.06 203 GLU A N 1
ATOM 1563 C CA . GLU A 1 203 ? -23.470 -16.141 -24.480 1.00 31.06 203 GLU A CA 1
ATOM 1564 C C . GLU A 1 203 ? -23.961 -16.307 -25.922 1.00 31.06 203 GLU A C 1
ATOM 1566 O O . GLU A 1 203 ? -23.758 -15.431 -26.769 1.00 31.06 203 GLU A O 1
ATOM 1571 N N . ALA A 1 204 ? -24.597 -17.444 -26.210 1.00 38.56 204 ALA A N 1
ATOM 1572 C CA . ALA A 1 204 ? -25.343 -17.608 -27.446 1.00 38.56 204 ALA A CA 1
ATOM 1573 C C . ALA A 1 204 ? -26.566 -16.660 -27.433 1.00 38.56 204 ALA A C 1
ATOM 1575 O O . ALA A 1 204 ? -27.107 -16.373 -26.358 1.00 38.56 204 ALA A O 1
ATOM 1576 N N . PRO A 1 205 ? -27.024 -16.166 -28.599 1.00 39.50 205 PRO A N 1
ATOM 1577 C CA . PRO A 1 205 ? -28.139 -15.211 -28.720 1.00 39.50 205 PRO A CA 1
ATOM 1578 C C . PRO A 1 205 ? -29.497 -15.706 -28.167 1.00 39.50 205 PRO A C 1
ATOM 1580 O O . PRO A 1 205 ? -30.476 -14.962 -28.157 1.00 39.50 205 PRO A O 1
ATOM 1583 N N . ASP A 1 206 ? -29.548 -16.942 -27.690 1.00 40.75 206 ASP A N 1
ATOM 1584 C CA . ASP A 1 206 ? -30.674 -17.698 -27.162 1.00 40.75 206 ASP A CA 1
ATOM 1585 C C . ASP A 1 206 ? -30.559 -18.006 -25.649 1.00 40.75 206 ASP A C 1
ATOM 1587 O O . ASP A 1 206 ? -31.446 -18.639 -25.077 1.00 40.75 206 ASP A O 1
ATOM 1591 N N . GLY A 1 207 ? -29.531 -17.493 -24.958 1.00 40.00 207 GLY A N 1
ATOM 1592 C CA . GLY A 1 207 ? -29.446 -17.515 -23.489 1.00 40.00 207 GLY A CA 1
ATOM 1593 C C . GLY A 1 207 ? -28.992 -18.841 -22.864 1.00 40.00 207 GLY A C 1
ATOM 1594 O O . GLY A 1 207 ? -29.123 -19.016 -21.654 1.00 40.00 207 GLY A O 1
ATOM 1595 N N . GLN A 1 208 ? -28.438 -19.764 -23.654 1.00 32.41 208 GLN A N 1
ATOM 1596 C CA . GLN A 1 208 ? -27.686 -20.920 -23.156 1.00 32.41 208 GLN A CA 1
ATOM 1597 C C . GLN A 1 208 ? -26.184 -20.705 -23.372 1.00 32.41 208 GLN A C 1
ATOM 1599 O O . GLN A 1 208 ? -25.739 -20.336 -24.458 1.00 32.41 208 GLN A O 1
ATOM 1604 N N . SER A 1 209 ? -25.398 -20.927 -22.320 1.00 32.47 209 SER A N 1
ATOM 1605 C CA . SER A 1 209 ? -23.936 -20.889 -22.347 1.00 32.47 209 SER A CA 1
ATOM 1606 C C . SER A 1 209 ? -23.394 -22.175 -22.977 1.00 32.47 209 SER A C 1
ATOM 1608 O O . SER A 1 209 ? -23.603 -23.267 -22.453 1.00 32.47 209 SER A O 1
ATOM 1610 N N . VAL A 1 210 ? -22.685 -22.048 -24.101 1.00 34.28 210 VAL A N 1
ATOM 1611 C CA . VAL A 1 210 ? -22.027 -23.165 -24.798 1.00 34.28 210 VAL A CA 1
ATOM 1612 C C . VAL A 1 210 ? -20.516 -22.951 -24.746 1.00 34.28 210 VAL A C 1
ATOM 1614 O O . VAL A 1 210 ? -20.026 -21.869 -25.069 1.00 34.28 210 VAL A O 1
ATOM 1617 N N . LEU A 1 211 ? -19.770 -23.983 -24.345 1.00 31.59 211 LEU A N 1
ATOM 1618 C CA . LEU A 1 211 ? -18.311 -24.004 -24.452 1.00 31.59 211 LEU A CA 1
ATOM 1619 C C . LEU A 1 211 ? -17.941 -24.211 -25.922 1.00 31.59 211 LEU A C 1
ATOM 1621 O O . LEU A 1 211 ? -18.138 -25.293 -26.471 1.00 31.59 211 LEU A O 1
ATOM 1625 N N . VAL A 1 212 ? -17.429 -23.167 -26.569 1.00 30.66 212 VAL A N 1
ATOM 1626 C CA . VAL A 1 212 ? -16.936 -23.253 -27.946 1.00 30.66 212 VAL A CA 1
ATOM 1627 C C . VAL A 1 212 ? -15.421 -23.406 -27.892 1.00 30.66 212 VAL A C 1
ATOM 1629 O O . VAL A 1 212 ? -14.703 -22.439 -27.650 1.00 30.66 212 VAL A O 1
ATOM 1632 N N . ALA A 1 213 ? -14.933 -24.624 -28.113 1.00 30.23 213 ALA A N 1
ATOM 1633 C CA . ALA A 1 213 ? -13.550 -24.834 -28.512 1.00 30.23 213 ALA A CA 1
ATOM 1634 C C . ALA A 1 213 ? -13.463 -24.578 -30.024 1.00 30.23 213 ALA A C 1
ATOM 1636 O O . ALA A 1 213 ? -14.068 -25.306 -30.812 1.00 30.23 213 ALA A O 1
ATOM 1637 N N . GLU A 1 214 ? -12.734 -23.545 -30.454 1.00 33.56 214 GLU A N 1
ATOM 1638 C CA . GLU A 1 214 ? -12.355 -23.399 -31.865 1.00 33.56 214 GLU A CA 1
ATOM 1639 C C . GLU A 1 214 ? -11.228 -24.384 -32.198 1.00 33.56 214 GLU A C 1
ATOM 1641 O O . GLU A 1 214 ? -10.077 -24.025 -32.403 1.00 33.56 214 GLU A O 1
ATOM 1646 N N . CYS A 1 215 ? -11.580 -25.661 -32.268 1.00 29.42 215 CYS A N 1
ATOM 1647 C CA . CYS A 1 215 ? -10.882 -26.638 -33.085 1.00 29.42 215 CYS A CA 1
ATOM 1648 C C . CYS A 1 215 ? -11.939 -27.641 -33.531 1.00 29.42 215 CYS A C 1
ATOM 1650 O O . CYS A 1 215 ? -12.619 -28.240 -32.705 1.00 29.42 215 CYS A O 1
ATOM 1652 N N . GLY A 1 216 ? -12.150 -27.729 -34.844 1.00 30.86 216 GLY A N 1
ATOM 1653 C CA . GLY A 1 216 ? -13.273 -28.421 -35.474 1.00 30.86 216 GLY A CA 1
ATOM 1654 C C . GLY A 1 216 ? -13.254 -29.944 -35.347 1.00 30.86 216 GLY A C 1
ATOM 1655 O O . GLY A 1 216 ? -13.232 -30.633 -36.362 1.00 30.86 216 GLY A O 1
ATOM 1656 N N . GLU A 1 217 ? -13.341 -30.468 -34.129 1.00 30.70 217 GLU A N 1
ATOM 1657 C CA . GLU A 1 217 ? -13.702 -31.854 -33.861 1.00 30.70 217 GLU A CA 1
ATOM 1658 C C . GLU A 1 217 ? -14.981 -31.893 -33.021 1.00 30.70 217 GLU A C 1
ATOM 1660 O O . GLU A 1 217 ? -15.081 -31.304 -31.946 1.00 30.70 217 GLU A O 1
ATOM 1665 N N . GLN A 1 218 ? -16.001 -32.566 -33.556 1.00 28.58 218 GLN A N 1
ATOM 1666 C CA . GLN A 1 218 ? -17.248 -32.821 -32.846 1.00 28.58 218 GLN A CA 1
ATOM 1667 C C . GLN A 1 218 ? -16.961 -33.729 -31.647 1.00 28.58 218 GLN A C 1
ATOM 1669 O O . GLN A 1 218 ? -16.627 -34.902 -31.819 1.00 28.58 218 GLN A O 1
ATOM 1674 N N . VAL A 1 219 ? -17.124 -33.200 -30.437 1.00 35.53 219 VAL A N 1
ATOM 1675 C CA . VAL A 1 219 ? -17.140 -34.015 -29.220 1.00 35.53 219 VAL A CA 1
ATOM 1676 C C . VAL A 1 219 ? -18.463 -34.802 -29.197 1.00 35.53 219 VAL A C 1
ATOM 1678 O O . VAL A 1 219 ? -19.522 -34.190 -29.358 1.00 35.53 219 VAL A O 1
ATOM 1681 N N . PRO A 1 220 ? -18.453 -36.140 -29.038 1.00 33.69 220 PRO A N 1
ATOM 1682 C CA . PRO A 1 220 ? -19.679 -36.938 -28.997 1.00 33.69 220 PRO A CA 1
ATOM 1683 C C . PRO A 1 220 ? -20.560 -36.560 -27.795 1.00 33.69 220 PRO A C 1
ATOM 1685 O O . PRO A 1 220 ? -20.043 -36.365 -26.695 1.00 33.69 220 PRO A O 1
ATOM 1688 N N . GLU A 1 221 ? -21.888 -36.547 -27.976 1.00 38.56 221 GLU A N 1
ATOM 1689 C CA . GLU A 1 221 ? -22.909 -36.236 -26.945 1.00 38.56 221 GLU A CA 1
ATOM 1690 C C . GLU A 1 221 ? -22.753 -37.020 -25.626 1.00 38.56 221 GLU A C 1
ATOM 1692 O O . GLU A 1 221 ? -23.233 -36.583 -24.585 1.00 38.56 221 GLU A O 1
ATOM 1697 N N . GLN A 1 222 ? -22.026 -38.139 -25.631 1.00 37.22 222 GLN A N 1
ATOM 1698 C CA . GLN A 1 222 ? -21.754 -38.954 -24.442 1.00 37.22 222 GLN A CA 1
ATOM 1699 C C . GLN A 1 222 ? -20.810 -38.289 -23.420 1.00 37.22 222 GLN A C 1
ATOM 1701 O O . GLN A 1 222 ? -20.779 -38.718 -22.271 1.00 37.22 222 GLN A O 1
ATOM 1706 N N . ALA A 1 223 ? -20.065 -37.238 -23.788 1.00 35.38 223 ALA A N 1
ATOM 1707 C CA . ALA A 1 223 ? -19.205 -36.501 -22.850 1.00 35.38 223 ALA A CA 1
ATOM 1708 C C . ALA A 1 223 ? -19.969 -35.468 -21.993 1.00 35.38 223 ALA A C 1
ATOM 1710 O O . ALA A 1 223 ? -19.462 -35.030 -20.963 1.00 35.38 223 ALA A O 1
ATOM 1711 N N . LEU A 1 224 ? -21.188 -35.087 -22.397 1.00 37.47 224 LEU A N 1
ATOM 1712 C CA . LEU A 1 224 ? -22.017 -34.106 -21.686 1.00 37.47 224 LEU A CA 1
ATOM 1713 C C . LEU A 1 224 ? -22.792 -34.713 -20.505 1.00 37.47 224 LEU A C 1
ATOM 1715 O O . LEU A 1 224 ? -23.072 -34.000 -19.546 1.00 37.47 224 LEU A O 1
ATOM 1719 N N . GLU A 1 225 ? -23.078 -36.019 -20.521 1.00 34.94 225 GLU A N 1
ATOM 1720 C CA . GLU A 1 225 ? -23.744 -36.714 -19.402 1.00 34.94 225 GLU A CA 1
ATOM 1721 C C . GLU A 1 225 ? -22.792 -37.055 -18.239 1.00 34.94 225 GLU A C 1
ATOM 1723 O O . GLU A 1 225 ? -23.251 -37.333 -17.137 1.00 34.94 225 GLU A O 1
ATOM 1728 N N . MET A 1 226 ? -21.469 -36.972 -18.430 1.00 31.78 226 MET A N 1
ATOM 1729 C CA . MET A 1 226 ? -20.486 -37.165 -17.348 1.00 31.78 226 MET A CA 1
ATOM 1730 C C . MET A 1 226 ? -20.202 -35.894 -16.527 1.00 31.78 226 MET A C 1
ATOM 1732 O O . MET A 1 226 ? -19.416 -35.942 -15.587 1.00 31.78 226 MET A O 1
ATOM 1736 N N . LEU A 1 227 ? -20.816 -34.757 -16.874 1.00 38.41 227 LEU A N 1
ATOM 1737 C CA . LEU A 1 227 ? -20.638 -33.477 -16.173 1.00 38.41 227 LEU A CA 1
ATOM 1738 C C . LEU A 1 227 ? -21.795 -33.133 -15.220 1.00 38.41 227 LEU A C 1
ATOM 1740 O O . LEU A 1 227 ? -21.707 -32.125 -14.519 1.00 38.41 227 LEU A O 1
ATOM 1744 N N . SER A 1 228 ? -22.877 -33.922 -15.198 1.00 37.66 228 SER A N 1
ATOM 1745 C CA . SER A 1 228 ? -24.069 -33.616 -14.392 1.00 37.66 228 SER A CA 1
ATOM 1746 C C . SER A 1 228 ? -24.152 -34.332 -13.047 1.00 37.66 228 SER A C 1
ATOM 1748 O O . SER A 1 228 ? -24.899 -33.856 -12.198 1.00 37.66 228 SER A O 1
ATOM 1750 N N . ASP A 1 229 ? -23.379 -35.395 -12.821 1.00 31.08 229 ASP A N 1
ATOM 1751 C CA . ASP A 1 229 ? -23.393 -36.132 -11.556 1.00 31.08 229 ASP A CA 1
ATOM 1752 C C . ASP A 1 229 ? -21.986 -36.149 -10.934 1.00 31.08 229 ASP A C 1
ATOM 1754 O O . ASP A 1 229 ? -21.031 -36.652 -11.519 1.00 31.08 229 ASP A O 1
ATOM 1758 N N . ASP A 1 230 ? -21.890 -35.550 -9.745 1.00 37.28 230 ASP A N 1
ATOM 1759 C CA . ASP A 1 230 ? -20.775 -35.601 -8.793 1.00 37.28 230 ASP A CA 1
ATOM 1760 C C . ASP A 1 230 ? -19.403 -35.079 -9.271 1.00 37.28 230 ASP A C 1
ATOM 1762 O O . ASP A 1 230 ? -18.429 -35.813 -9.420 1.00 37.28 230 ASP A O 1
ATOM 1766 N N . LEU A 1 231 ? -19.272 -33.745 -9.351 1.00 36.78 231 LEU A N 1
ATOM 1767 C CA . LEU A 1 231 ? -17.981 -33.066 -9.154 1.00 36.78 231 LEU A CA 1
ATOM 1768 C C . LEU A 1 231 ? -17.557 -33.174 -7.672 1.00 36.78 231 LEU A C 1
ATOM 1770 O O . LEU A 1 231 ? -17.497 -32.178 -6.946 1.00 36.78 231 LEU A O 1
ATOM 1774 N N . GLU A 1 232 ? -17.240 -34.385 -7.209 1.00 34.69 232 GLU A N 1
ATOM 1775 C CA . GLU A 1 232 ? -16.250 -34.548 -6.144 1.00 34.69 232 GLU A CA 1
ATOM 1776 C C . GLU A 1 232 ? -14.900 -34.127 -6.737 1.00 34.69 232 GLU A C 1
ATOM 1778 O O . GLU A 1 232 ? -14.195 -34.897 -7.385 1.00 34.69 232 GLU A O 1
ATOM 1783 N N . PHE A 1 233 ? -14.592 -32.836 -6.593 1.00 38.59 233 PHE A N 1
ATOM 1784 C CA . PHE A 1 233 ? -13.293 -32.280 -6.947 1.00 38.59 233 PHE A CA 1
ATOM 1785 C C . PHE A 1 233 ? -12.206 -33.035 -6.179 1.00 38.59 233 PHE A C 1
ATOM 1787 O O . PHE A 1 233 ? -12.172 -33.008 -4.949 1.00 38.59 233 PHE A O 1
ATOM 1794 N N . ASP A 1 234 ? -11.307 -33.684 -6.910 1.00 34.25 234 ASP A N 1
ATOM 1795 C CA . ASP A 1 234 ? -10.106 -34.279 -6.342 1.00 34.25 234 ASP A CA 1
ATOM 1796 C C . ASP A 1 234 ? -9.156 -33.156 -5.888 1.00 34.25 234 ASP A C 1
ATOM 1798 O O . ASP A 1 234 ? -8.447 -32.533 -6.681 1.00 34.25 234 ASP A O 1
ATOM 1802 N N . PHE A 1 235 ? -9.204 -32.842 -4.590 1.00 36.16 235 PHE A N 1
ATOM 1803 C CA . PHE A 1 235 ? -8.363 -31.839 -3.933 1.00 36.16 235 PHE A CA 1
ATOM 1804 C C . PHE A 1 235 ? -6.986 -32.382 -3.526 1.00 36.16 235 PHE A C 1
ATOM 1806 O O . PHE A 1 235 ? -6.228 -31.660 -2.882 1.00 36.16 235 PHE A O 1
ATOM 1813 N N . SER A 1 236 ? -6.610 -33.601 -3.931 1.00 34.75 236 SER A N 1
ATOM 1814 C CA . SER A 1 236 ? -5.353 -34.232 -3.504 1.00 34.75 236 SER A CA 1
ATOM 1815 C C . SER A 1 236 ? -4.072 -33.511 -3.963 1.00 34.75 236 SER A C 1
ATOM 1817 O O . SER A 1 236 ? -3.020 -33.724 -3.367 1.00 34.75 236 SER A O 1
ATOM 1819 N N . ILE A 1 237 ? -4.144 -32.593 -4.941 1.00 41.12 237 ILE A N 1
ATOM 1820 C CA . ILE A 1 237 ? -3.045 -31.659 -5.286 1.00 41.12 237 ILE A CA 1
ATOM 1821 C C . ILE A 1 237 ? -2.815 -30.583 -4.204 1.00 41.12 237 ILE A C 1
ATOM 1823 O O . ILE A 1 237 ? -1.751 -29.971 -4.159 1.00 41.12 237 ILE A O 1
ATOM 1827 N N . PHE A 1 238 ? -3.798 -30.338 -3.336 1.00 38.47 238 PHE A N 1
ATOM 1828 C CA . PHE A 1 238 ? -3.799 -29.253 -2.350 1.00 38.47 238 PHE A CA 1
ATOM 1829 C C . PHE A 1 238 ? -3.868 -29.734 -0.889 1.00 38.47 238 PHE A C 1
ATOM 1831 O O . PHE A 1 238 ? -3.841 -28.892 0.006 1.00 38.47 238 PHE A O 1
ATOM 1838 N N . ASP A 1 239 ? -3.929 -31.050 -0.649 1.00 31.03 239 ASP A N 1
ATOM 1839 C CA . ASP A 1 239 ? -3.965 -31.673 0.688 1.00 31.03 239 ASP A CA 1
ATOM 1840 C C . ASP A 1 239 ? -2.569 -31.992 1.262 1.00 31.03 239 ASP A C 1
ATOM 1842 O O . ASP A 1 239 ? -2.450 -32.639 2.304 1.00 31.03 239 ASP A O 1
ATOM 1846 N N . SER A 1 240 ? -1.481 -31.524 0.639 1.00 33.78 240 SER A N 1
ATOM 1847 C CA . SER A 1 240 ? -0.198 -31.478 1.341 1.00 33.78 240 SER A CA 1
ATOM 1848 C C . SER A 1 240 ? -0.227 -30.305 2.324 1.00 33.78 240 SER A C 1
ATOM 1850 O O . SER A 1 240 ? 0.041 -29.162 1.960 1.00 33.78 240 SER A O 1
ATOM 1852 N N . GLU A 1 241 ? -0.573 -30.599 3.578 1.00 33.16 241 GLU A N 1
ATOM 1853 C CA . GLU A 1 241 ? -0.590 -29.664 4.718 1.00 33.16 241 GLU A CA 1
ATOM 1854 C C . GLU A 1 241 ? 0.777 -29.027 5.050 1.00 33.16 241 GLU A C 1
ATOM 1856 O O . GLU A 1 241 ? 0.869 -28.216 5.970 1.00 33.16 241 GLU A O 1
ATOM 1861 N N . ASP A 1 242 ? 1.816 -29.301 4.267 1.00 32.88 242 ASP A N 1
ATOM 1862 C CA . ASP A 1 242 ? 3.129 -28.692 4.383 1.00 32.88 242 ASP A CA 1
ATOM 1863 C C . ASP A 1 242 ? 3.485 -27.973 3.069 1.00 32.88 242 ASP A C 1
ATOM 1865 O O . ASP A 1 242 ? 3.412 -28.539 1.984 1.00 32.88 242 ASP A O 1
ATOM 1869 N N . GLU A 1 243 ? 3.899 -26.711 3.191 1.00 35.84 243 GLU A N 1
ATOM 1870 C CA . GLU A 1 243 ? 4.650 -25.953 2.180 1.00 35.84 243 GLU A CA 1
ATOM 1871 C C . GLU A 1 243 ? 3.904 -25.443 0.925 1.00 35.84 243 GLU A C 1
ATOM 1873 O O . GLU A 1 243 ? 4.142 -25.867 -0.201 1.00 35.84 243 GLU A O 1
ATOM 1878 N N . TRP A 1 244 ? 3.303 -24.251 1.050 1.00 43.06 244 TRP A N 1
ATOM 1879 C CA . TRP A 1 244 ? 3.414 -23.229 -0.019 1.00 43.06 244 TRP A CA 1
ATOM 1880 C C . TRP A 1 244 ? 4.850 -22.657 -0.140 1.00 43.06 244 TRP A C 1
ATOM 1882 O O . TRP A 1 244 ? 5.057 -21.553 -0.646 1.00 43.06 244 TRP A O 1
ATOM 1892 N N . GLY A 1 245 ? 5.856 -23.400 0.333 1.00 37.88 245 GLY A N 1
ATOM 1893 C CA . GLY A 1 245 ? 7.270 -23.132 0.101 1.00 37.88 245 GLY A CA 1
ATOM 1894 C C . GLY A 1 245 ? 7.696 -23.446 -1.334 1.00 37.88 245 GLY A C 1
ATOM 1895 O O . GLY A 1 245 ? 8.588 -22.777 -1.854 1.00 37.88 245 GLY A O 1
ATOM 1896 N N . ASP A 1 246 ? 7.023 -24.369 -2.025 1.00 39.97 246 ASP A N 1
ATOM 1897 C CA . ASP A 1 246 ? 7.569 -24.958 -3.251 1.00 39.97 246 ASP A CA 1
ATOM 1898 C C . ASP A 1 246 ? 6.535 -25.257 -4.338 1.00 39.97 246 ASP A C 1
ATOM 1900 O O . ASP A 1 246 ? 6.515 -26.334 -4.925 1.00 39.97 246 ASP A O 1
ATOM 1904 N N . VAL A 1 247 ? 5.713 -24.269 -4.702 1.00 43.44 247 VAL A N 1
ATOM 1905 C CA . VAL A 1 247 ? 5.071 -24.337 -6.022 1.00 43.44 247 VAL A CA 1
ATOM 1906 C C . VAL A 1 247 ? 6.093 -23.895 -7.064 1.00 43.44 247 VAL A C 1
ATOM 1908 O O . VAL A 1 247 ? 6.528 -22.739 -7.075 1.00 43.44 247 VAL A O 1
ATOM 1911 N N . ASP A 1 248 ? 6.514 -24.848 -7.898 1.00 45.41 248 ASP A N 1
ATOM 1912 C CA . ASP A 1 248 ? 7.416 -24.621 -9.024 1.00 45.41 248 ASP A CA 1
ATOM 1913 C C . ASP A 1 248 ? 6.857 -23.498 -9.907 1.00 45.41 248 ASP A C 1
ATOM 1915 O O . ASP A 1 248 ? 5.667 -23.478 -10.239 1.00 45.41 248 ASP A O 1
ATOM 1919 N N . ALA A 1 249 ? 7.726 -22.551 -10.272 1.00 47.53 249 ALA A N 1
ATOM 1920 C CA . ALA A 1 249 ? 7.362 -21.453 -11.149 1.00 47.53 249 ALA A CA 1
ATOM 1921 C C . ALA A 1 249 ? 6.720 -22.005 -12.424 1.00 47.53 249 ALA A C 1
ATOM 1923 O O . ALA A 1 249 ? 5.686 -21.486 -12.812 1.00 47.53 249 ALA A O 1
ATOM 1924 N N . GLN A 1 250 ? 7.237 -23.111 -12.974 1.00 45.38 250 GLN A N 1
ATOM 1925 C CA . GLN A 1 250 ? 6.733 -23.748 -14.192 1.00 45.38 250 GLN A CA 1
ATOM 1926 C C . GLN A 1 250 ? 5.284 -24.257 -14.069 1.00 45.38 250 GLN A C 1
ATOM 1928 O O . GLN A 1 250 ? 4.501 -24.107 -14.999 1.00 45.38 250 GLN A O 1
ATOM 1933 N N . VAL A 1 251 ? 4.875 -24.765 -12.902 1.00 50.34 251 VAL A N 1
ATOM 1934 C CA . VAL A 1 251 ? 3.495 -25.241 -12.666 1.00 50.34 251 VAL A CA 1
ATOM 1935 C C . VAL A 1 251 ? 2.496 -24.078 -12.640 1.00 50.34 251 VAL A C 1
ATOM 1937 O O . VAL A 1 251 ? 1.350 -24.237 -13.055 1.00 50.34 251 VAL A O 1
ATOM 1940 N N . LEU A 1 252 ? 2.933 -22.889 -12.210 1.00 48.25 252 LEU A N 1
ATOM 1941 C CA . LEU A 1 252 ? 2.140 -21.662 -12.327 1.00 48.25 252 LEU A CA 1
ATOM 1942 C C . LEU A 1 252 ? 2.019 -21.179 -13.784 1.00 48.25 252 LEU A C 1
ATOM 1944 O O . LEU A 1 252 ? 1.060 -20.471 -14.079 1.00 48.25 252 LEU A O 1
ATOM 1948 N N . LEU A 1 253 ? 2.962 -21.556 -14.660 1.00 46.91 253 LEU A N 1
ATOM 1949 C CA . LEU A 1 253 ? 3.000 -21.176 -16.082 1.00 46.91 253 LEU A CA 1
ATOM 1950 C C . LEU A 1 253 ? 2.221 -22.124 -16.993 1.00 46.91 253 LEU A C 1
ATOM 1952 O O . LEU A 1 253 ? 1.853 -21.747 -18.092 1.00 46.91 253 LEU A O 1
ATOM 1956 N N . ASP A 1 254 ? 1.977 -23.362 -16.576 1.00 46.22 254 ASP A N 1
ATOM 1957 C CA . ASP A 1 254 ? 1.405 -24.369 -17.477 1.00 46.22 254 ASP A CA 1
ATOM 1958 C C . ASP A 1 254 ? -0.141 -24.446 -17.405 1.00 46.22 254 ASP A C 1
ATOM 1960 O O . ASP A 1 254 ? -0.761 -25.245 -18.106 1.00 46.22 254 ASP A O 1
ATOM 1964 N N . GLN A 1 255 ? -0.803 -23.635 -16.567 1.00 47.81 255 GLN A N 1
ATOM 1965 C CA . GLN A 1 255 ? -2.247 -23.738 -16.280 1.00 47.81 255 GLN A CA 1
ATOM 1966 C C . GLN A 1 255 ? -2.967 -22.365 -16.333 1.00 47.81 255 GLN A C 1
ATOM 1968 O O . GLN A 1 255 ? -3.601 -21.920 -15.384 1.00 47.81 255 GLN A O 1
ATOM 1973 N N . GLU A 1 256 ? -2.867 -21.637 -17.445 1.00 49.19 256 GLU A N 1
ATOM 1974 C CA . GLU A 1 256 ? -2.945 -20.161 -17.412 1.00 49.19 256 GLU A CA 1
ATOM 1975 C C . GLU A 1 256 ? -4.347 -19.518 -17.473 1.00 49.19 256 GLU A C 1
ATOM 1977 O O . GLU A 1 256 ? -4.511 -18.383 -17.034 1.00 49.19 256 GLU A O 1
ATOM 1982 N N . GLY A 1 257 ? -5.396 -20.206 -17.930 1.00 37.91 257 GLY A N 1
ATOM 1983 C CA . GLY A 1 257 ? -6.722 -19.576 -18.075 1.00 37.91 257 GLY A CA 1
ATOM 1984 C C . GLY A 1 257 ? -7.486 -19.377 -16.757 1.00 37.91 257 GLY A C 1
ATOM 1985 O O . GLY A 1 257 ? -7.978 -18.294 -16.445 1.00 37.91 257 GLY A O 1
ATOM 1986 N N . TRP A 1 258 ? -7.563 -20.439 -15.952 1.00 37.19 258 TRP A N 1
ATOM 1987 C CA . TRP A 1 258 ? -8.335 -20.462 -14.704 1.00 37.19 258 TRP A CA 1
ATOM 1988 C C . TRP A 1 258 ? -7.526 -19.952 -13.500 1.00 37.19 258 TRP A C 1
ATOM 1990 O O . TRP A 1 258 ? -8.109 -19.463 -12.528 1.00 37.19 258 TRP A O 1
ATOM 2000 N N . LEU A 1 259 ? -6.185 -20.018 -13.551 1.00 49.91 259 LEU A N 1
ATOM 2001 C CA . LEU A 1 259 ? -5.327 -19.503 -12.481 1.00 49.91 259 LEU A CA 1
ATOM 2002 C C . LEU A 1 259 ? -5.278 -17.974 -12.440 1.00 49.91 259 LEU A C 1
ATOM 2004 O O . LEU A 1 259 ? -5.296 -17.427 -11.342 1.00 49.91 259 LEU A O 1
ATOM 2008 N N . GLU A 1 260 ? -5.284 -17.257 -13.566 1.00 51.75 260 GLU A N 1
ATOM 2009 C CA . GLU A 1 260 ? -5.388 -15.788 -13.525 1.00 51.75 260 GLU A CA 1
ATOM 2010 C C . GLU A 1 260 ? -6.760 -15.330 -13.017 1.00 51.75 260 GLU A C 1
ATOM 2012 O O . GLU A 1 260 ? -6.868 -14.395 -12.210 1.00 51.75 260 GLU A O 1
ATOM 2017 N N . GLU A 1 261 ? -7.819 -16.021 -13.444 1.00 49.31 261 GLU A N 1
ATOM 2018 C CA . GLU A 1 261 ? -9.169 -15.741 -12.977 1.00 49.31 261 GLU A CA 1
ATOM 2019 C C . GLU A 1 261 ? -9.319 -16.017 -11.485 1.00 49.31 261 GLU A C 1
ATOM 2021 O O . GLU A 1 261 ? -9.972 -15.222 -10.828 1.00 49.31 261 GLU A O 1
ATOM 2026 N N . TYR A 1 262 ? -8.677 -17.044 -10.917 1.00 51.22 262 TYR A N 1
ATOM 2027 C CA . TYR A 1 262 ? -8.840 -17.408 -9.503 1.00 51.22 262 TYR A CA 1
ATOM 2028 C C . TYR A 1 262 ? -7.757 -16.831 -8.570 1.00 51.22 262 TYR A C 1
ATOM 2030 O O . TYR A 1 262 ? -8.062 -16.307 -7.496 1.00 51.22 262 TYR A O 1
ATOM 2038 N N . PHE A 1 263 ? -6.486 -16.891 -8.967 1.00 62.06 263 PHE A N 1
ATOM 2039 C CA . PHE A 1 263 ? -5.331 -16.430 -8.186 1.00 62.06 263 PHE A CA 1
ATOM 2040 C C . PHE A 1 263 ? -4.883 -15.012 -8.548 1.00 62.06 263 PHE A C 1
ATOM 2042 O O . PHE A 1 263 ? -4.187 -14.389 -7.749 1.00 62.06 263 PHE A O 1
ATOM 2049 N N . GLY A 1 264 ? -5.308 -14.461 -9.684 1.00 72.62 264 GLY A N 1
ATOM 2050 C CA . GLY A 1 264 ? -4.969 -13.100 -10.090 1.00 72.62 264 GLY A CA 1
ATOM 2051 C C . GLY A 1 264 ? -3.690 -12.972 -10.913 1.00 72.62 264 GLY A C 1
ATOM 2052 O O . GLY A 1 264 ? -2.991 -13.943 -11.174 1.00 72.62 264 GLY A O 1
ATOM 2053 N N . ARG A 1 265 ? -3.382 -11.732 -11.306 1.00 82.62 265 ARG A N 1
ATOM 2054 C CA . ARG A 1 265 ? -2.315 -11.409 -12.264 1.00 82.62 265 ARG A CA 1
ATOM 2055 C C . ARG A 1 265 ? -1.057 -10.875 -11.584 1.00 82.62 265 ARG A C 1
ATOM 2057 O O . ARG A 1 265 ? -1.157 -10.060 -10.663 1.00 82.62 265 ARG A O 1
ATOM 2064 N N . LEU A 1 266 ? 0.115 -11.280 -12.074 1.00 86.56 266 LEU A N 1
ATOM 2065 C CA . LEU A 1 266 ? 1.401 -10.702 -11.683 1.00 86.56 266 LEU A CA 1
ATOM 2066 C C . LEU A 1 266 ? 1.612 -9.336 -12.348 1.00 86.56 266 LEU A C 1
ATOM 2068 O O . LEU A 1 266 ? 1.437 -9.168 -13.554 1.00 86.56 266 LEU A O 1
ATOM 2072 N N . ILE A 1 267 ? 1.978 -8.344 -11.542 1.00 88.94 267 ILE A N 1
ATOM 2073 C CA . ILE A 1 267 ? 2.196 -6.965 -11.972 1.00 88.94 267 ILE A CA 1
ATOM 2074 C C . ILE A 1 267 ? 3.468 -6.388 -11.340 1.00 88.94 267 ILE A C 1
ATOM 2076 O O . ILE A 1 267 ? 3.754 -6.648 -10.165 1.00 88.94 267 ILE A O 1
ATOM 2080 N N . PRO A 1 268 ? 4.223 -5.559 -12.077 1.00 92.12 268 PRO A N 1
ATOM 2081 C CA . PRO A 1 268 ? 5.339 -4.833 -11.505 1.00 92.12 268 PRO A CA 1
ATOM 2082 C C . PRO A 1 268 ? 4.807 -3.710 -10.609 1.00 92.12 268 PRO A C 1
ATOM 2084 O O . PRO A 1 268 ? 3.841 -3.015 -10.943 1.00 92.12 268 PRO A O 1
ATOM 2087 N N . VAL A 1 269 ? 5.448 -3.516 -9.461 1.00 93.50 269 VAL A N 1
ATOM 2088 C CA . VAL A 1 269 ? 5.083 -2.481 -8.486 1.00 93.50 269 VAL A CA 1
ATOM 2089 C C . VAL A 1 269 ? 6.321 -1.762 -7.969 1.00 93.50 269 VAL A C 1
ATOM 2091 O O . VAL A 1 269 ? 7.398 -2.336 -7.867 1.00 93.50 269 VAL A O 1
ATOM 2094 N N . ASP A 1 270 ? 6.172 -0.488 -7.624 1.00 94.50 270 ASP A N 1
ATOM 2095 C CA . ASP A 1 270 ? 7.199 0.256 -6.892 1.00 94.50 270 ASP A CA 1
ATOM 2096 C C . ASP A 1 270 ? 7.150 -0.140 -5.411 1.00 94.50 270 ASP A C 1
ATOM 2098 O O . ASP A 1 270 ? 6.137 0.091 -4.741 1.00 94.50 270 ASP A O 1
ATOM 2102 N N . ILE A 1 271 ? 8.228 -0.752 -4.915 1.00 94.44 271 ILE A N 1
ATOM 2103 C CA . ILE A 1 271 ? 8.304 -1.286 -3.546 1.00 94.44 271 ILE A CA 1
ATOM 2104 C C . ILE A 1 271 ? 9.195 -0.459 -2.627 1.00 94.44 271 ILE A C 1
ATOM 2106 O O . ILE A 1 271 ? 9.220 -0.713 -1.427 1.00 94.44 271 ILE A O 1
ATOM 2110 N N . GLY A 1 272 ? 9.922 0.530 -3.144 1.00 94.31 272 GLY A N 1
ATOM 2111 C CA . GLY A 1 272 ? 10.723 1.410 -2.307 1.00 94.31 272 GLY A CA 1
ATOM 2112 C C . GLY A 1 272 ? 11.921 2.008 -2.985 1.00 94.31 272 GLY A C 1
ATOM 2113 O O . GLY A 1 272 ? 11.884 2.334 -4.164 1.00 94.31 272 GLY A O 1
ATOM 2114 N N . TYR A 1 273 ? 12.964 2.212 -2.194 1.00 95.31 273 TYR A N 1
ATOM 2115 C CA . TYR A 1 273 ? 14.099 3.021 -2.585 1.00 95.31 273 TYR A CA 1
ATOM 2116 C C . TYR A 1 273 ? 15.414 2.350 -2.211 1.00 95.31 273 TYR A C 1
ATOM 2118 O O . TYR A 1 273 ? 15.556 1.795 -1.118 1.00 95.31 273 TYR A O 1
ATOM 2126 N N . ARG A 1 274 ? 16.398 2.463 -3.103 1.00 95.19 274 ARG A N 1
ATOM 2127 C CA . ARG A 1 274 ? 17.805 2.186 -2.818 1.00 95.19 274 ARG A CA 1
ATOM 2128 C C . ARG A 1 274 ? 18.512 3.510 -2.582 1.00 95.19 274 ARG A C 1
ATOM 2130 O O . ARG A 1 274 ? 18.512 4.379 -3.452 1.00 95.19 274 ARG A O 1
ATOM 2137 N N . LEU A 1 275 ? 19.099 3.670 -1.405 1.00 94.62 275 LEU A N 1
ATOM 2138 C CA . LEU A 1 275 ? 19.898 4.837 -1.066 1.00 94.62 275 LEU A CA 1
ATOM 2139 C C . LEU A 1 275 ? 21.183 4.837 -1.904 1.00 94.62 275 LEU A C 1
ATOM 2141 O O . LEU A 1 275 ? 21.876 3.826 -1.995 1.00 94.62 275 LEU A O 1
ATOM 2145 N N . LEU A 1 276 ? 21.495 5.984 -2.505 1.00 94.81 276 LEU A N 1
ATOM 2146 C CA . LEU A 1 276 ? 22.714 6.204 -3.294 1.00 94.81 276 LEU A CA 1
ATOM 2147 C C . LEU A 1 276 ? 23.874 6.722 -2.434 1.00 94.81 276 LEU A C 1
ATOM 2149 O O . LEU A 1 276 ? 25.011 6.814 -2.889 1.00 94.81 276 LEU A O 1
ATOM 2153 N N . GLU A 1 277 ? 23.572 7.098 -1.197 1.00 92.19 277 GLU A N 1
ATOM 2154 C CA . GLU A 1 277 ? 24.494 7.691 -0.241 1.00 92.19 277 GLU A CA 1
ATOM 2155 C C . GLU A 1 277 ? 23.997 7.454 1.188 1.00 92.19 277 GLU A C 1
ATOM 2157 O O . GLU A 1 277 ? 22.816 7.187 1.423 1.00 92.19 277 GLU A O 1
ATOM 2162 N N . GLU A 1 278 ? 24.902 7.605 2.151 1.00 90.81 278 GLU A N 1
ATOM 2163 C CA . GLU A 1 278 ? 24.550 7.596 3.568 1.00 90.81 278 GLU A CA 1
ATOM 2164 C C . GLU A 1 278 ? 23.633 8.785 3.921 1.00 90.81 278 GLU A C 1
ATOM 2166 O O . GLU A 1 278 ? 23.857 9.902 3.436 1.00 90.81 278 GLU A O 1
ATOM 2171 N N . PRO A 1 279 ? 22.621 8.598 4.789 1.00 90.56 279 PRO A N 1
ATOM 2172 C CA . PRO A 1 279 ? 21.767 9.688 5.246 1.00 90.56 279 PRO A CA 1
ATOM 2173 C C . PRO A 1 279 ? 22.561 10.774 5.983 1.00 90.56 279 PRO A C 1
ATOM 2175 O O . PRO A 1 279 ? 23.157 10.536 7.033 1.00 90.56 279 PRO A O 1
ATOM 2178 N N . VAL A 1 280 ? 22.517 12.006 5.472 1.00 89.31 280 VAL A N 1
ATOM 2179 C CA . VAL A 1 280 ? 23.234 13.161 6.036 1.00 89.31 280 VAL A CA 1
ATOM 2180 C C . VAL A 1 280 ? 22.295 14.323 6.341 1.00 89.31 280 VAL A C 1
ATOM 2182 O O . VAL A 1 280 ? 21.260 14.508 5.704 1.00 89.31 280 VAL A O 1
ATOM 2185 N N . GLN A 1 281 ? 22.658 15.154 7.315 1.00 86.75 281 GLN A N 1
ATOM 2186 C CA . GLN A 1 281 ? 21.879 16.344 7.658 1.00 86.75 281 GLN A CA 1
ATOM 2187 C C . GLN A 1 281 ? 21.985 17.397 6.547 1.00 86.75 281 GLN A C 1
ATOM 2189 O O . GLN A 1 281 ? 23.077 17.869 6.225 1.00 86.75 281 GLN A O 1
ATOM 2194 N N . ARG A 1 282 ? 20.847 17.783 5.959 1.00 81.44 282 ARG A N 1
ATOM 2195 C CA . ARG A 1 282 ? 20.768 18.796 4.894 1.00 81.44 282 ARG A CA 1
ATOM 2196 C C . ARG A 1 282 ? 19.733 19.854 5.231 1.00 81.44 282 ARG A C 1
ATOM 2198 O O . ARG A 1 282 ? 18.690 19.554 5.801 1.00 81.44 282 ARG A O 1
ATOM 2205 N N . ARG A 1 283 ? 19.994 21.097 4.818 1.00 71.56 283 ARG A N 1
ATOM 2206 C CA . ARG A 1 283 ? 18.987 22.163 4.884 1.00 71.56 283 ARG A CA 1
ATOM 2207 C C . ARG A 1 283 ? 17.876 21.851 3.886 1.00 71.56 283 ARG A C 1
ATOM 2209 O O . ARG A 1 283 ? 18.126 21.816 2.683 1.00 71.56 283 ARG A O 1
ATOM 2216 N N . HIS A 1 284 ? 16.670 21.612 4.385 1.00 64.12 284 HIS A N 1
ATOM 2217 C CA . HIS A 1 284 ? 15.522 21.250 3.564 1.00 64.12 284 HIS A CA 1
ATOM 2218 C C . HIS A 1 284 ? 14.618 22.464 3.325 1.00 64.12 284 HIS A C 1
ATOM 2220 O O . HIS A 1 284 ? 14.401 23.274 4.219 1.00 64.12 284 HIS A O 1
ATOM 2226 N N . ARG A 1 285 ? 14.039 22.585 2.123 1.00 59.12 285 ARG A N 1
ATOM 2227 C CA . ARG A 1 285 ? 13.184 23.729 1.741 1.00 59.12 285 ARG A CA 1
ATOM 2228 C C . ARG A 1 285 ? 11.871 23.817 2.536 1.00 59.12 285 ARG A C 1
ATOM 2230 O O . ARG A 1 285 ? 11.230 24.862 2.524 1.00 59.12 285 ARG A O 1
ATOM 2237 N N . TYR A 1 286 ? 11.451 22.720 3.165 1.00 54.25 286 TYR A N 1
ATOM 2238 C CA . TYR A 1 286 ? 10.119 22.579 3.765 1.00 54.25 286 TYR A CA 1
ATOM 2239 C C . TYR A 1 286 ? 10.104 22.508 5.293 1.00 54.25 286 TYR A C 1
ATOM 2241 O O . TYR A 1 286 ? 9.022 22.484 5.868 1.00 54.25 286 TYR A O 1
ATOM 2249 N N . THR A 1 287 ? 11.261 22.477 5.953 1.00 49.72 287 THR A N 1
ATOM 2250 C CA . THR A 1 287 ? 11.329 22.297 7.406 1.00 49.72 287 THR A CA 1
ATOM 2251 C C . THR A 1 287 ? 12.608 22.917 7.952 1.00 49.72 287 THR A C 1
ATOM 2253 O O . THR A 1 287 ? 13.632 22.245 8.046 1.00 49.72 287 THR A O 1
ATOM 2256 N N . ASP A 1 288 ? 12.532 24.175 8.385 1.00 51.44 288 ASP A N 1
ATOM 2257 C CA . ASP A 1 288 ? 13.477 24.692 9.387 1.00 51.44 288 ASP A CA 1
ATOM 2258 C C . ASP A 1 288 ? 13.261 23.996 10.758 1.00 51.44 288 ASP A C 1
ATOM 2260 O O . ASP A 1 288 ? 14.086 24.118 11.658 1.00 51.44 288 ASP A O 1
ATOM 2264 N N . GLU A 1 289 ? 12.177 23.216 10.907 1.00 53.50 289 GLU A N 1
ATOM 2265 C CA . GLU A 1 289 ? 11.705 22.655 12.182 1.00 53.50 289 GLU A CA 1
ATOM 2266 C C . GLU A 1 289 ? 11.945 21.140 12.378 1.00 53.50 289 GLU A C 1
ATOM 2268 O O . GLU A 1 289 ? 11.723 20.641 13.483 1.00 53.50 289 GLU A O 1
ATOM 2273 N N . HIS A 1 290 ? 12.419 20.377 11.376 1.00 55.62 290 HIS A N 1
ATOM 2274 C CA . HIS A 1 290 ? 12.620 18.917 11.505 1.00 55.62 290 HIS A CA 1
ATOM 2275 C C . HIS A 1 290 ? 13.985 18.427 10.965 1.00 55.62 290 HIS A C 1
ATOM 2277 O O . HIS A 1 290 ? 14.224 18.517 9.760 1.00 55.62 290 HIS A O 1
ATOM 2283 N N . PRO A 1 291 ? 14.863 17.859 11.821 1.00 66.25 291 PRO A N 1
ATOM 2284 C CA . PRO A 1 291 ? 16.242 17.470 11.500 1.00 66.25 291 PRO A CA 1
ATOM 2285 C C . PRO A 1 291 ? 16.357 16.013 11.012 1.00 66.25 291 PRO A C 1
ATOM 2287 O O . PRO A 1 291 ? 17.227 15.264 11.465 1.00 66.25 291 PRO A O 1
ATOM 2290 N N . TYR A 1 292 ? 15.445 15.545 10.155 1.00 78.12 292 TYR A N 1
ATOM 2291 C CA . TYR A 1 292 ? 15.577 14.184 9.628 1.00 78.12 292 TYR A CA 1
ATOM 2292 C C . TYR A 1 292 ? 16.735 14.123 8.620 1.00 78.12 292 TYR A C 1
ATOM 2294 O O . TYR A 1 292 ? 16.855 15.019 7.780 1.00 78.12 292 TYR A O 1
ATOM 2302 N N . PRO A 1 293 ? 17.595 13.092 8.689 1.00 86.12 293 PRO A N 1
ATOM 2303 C CA . PRO A 1 293 ? 18.678 12.942 7.732 1.00 86.12 293 PRO A CA 1
ATOM 2304 C C . PRO A 1 293 ? 18.110 12.690 6.330 1.00 86.12 293 PRO A C 1
ATOM 2306 O O . PRO A 1 293 ? 17.060 12.070 6.163 1.00 86.12 293 PRO A O 1
ATOM 2309 N N . HIS A 1 294 ? 18.814 13.185 5.320 1.00 86.81 294 HIS A N 1
ATOM 2310 C CA . HIS A 1 294 ? 18.429 13.121 3.919 1.00 86.81 294 HIS A CA 1
ATOM 2311 C C . HIS A 1 294 ? 19.452 12.298 3.133 1.00 86.81 294 HIS A C 1
ATOM 2313 O O . HIS A 1 294 ? 20.655 12.510 3.271 1.00 86.81 294 HIS A O 1
ATOM 2319 N N . ALA A 1 295 ? 18.968 11.441 2.237 1.00 89.56 295 ALA A N 1
ATOM 2320 C CA . ALA A 1 295 ? 19.769 10.734 1.244 1.00 89.56 295 ALA A CA 1
ATOM 2321 C C . ALA A 1 295 ? 19.078 10.806 -0.123 1.00 89.56 295 ALA A C 1
ATOM 2323 O O . ALA A 1 295 ? 17.850 10.758 -0.208 1.00 89.56 295 ALA A O 1
ATOM 2324 N N . TYR A 1 296 ? 19.860 10.941 -1.189 1.00 91.62 296 TYR A N 1
ATOM 2325 C CA . TYR A 1 296 ? 19.398 10.662 -2.541 1.00 91.62 296 TYR A CA 1
ATOM 2326 C C . TYR A 1 296 ? 19.160 9.165 -2.696 1.00 91.62 296 TYR A C 1
ATOM 2328 O O . TYR A 1 296 ? 19.906 8.343 -2.164 1.00 91.62 296 TYR A O 1
ATOM 2336 N N . ALA A 1 297 ? 18.111 8.823 -3.430 1.00 94.19 297 ALA A N 1
ATOM 2337 C CA . ALA A 1 297 ? 17.708 7.450 -3.632 1.00 94.19 297 ALA A CA 1
ATOM 2338 C C . ALA A 1 297 ? 17.105 7.271 -5.024 1.00 94.19 297 ALA A C 1
ATOM 2340 O O . ALA A 1 297 ? 16.637 8.231 -5.640 1.00 94.19 297 ALA A O 1
ATOM 2341 N N . GLU A 1 298 ? 17.102 6.035 -5.494 1.00 94.50 298 GLU A N 1
ATOM 2342 C CA . GLU A 1 298 ? 16.460 5.615 -6.737 1.00 94.50 298 GLU A CA 1
ATOM 2343 C C . GLU A 1 298 ? 15.373 4.568 -6.446 1.00 94.50 298 GLU A C 1
ATOM 2345 O O . GLU A 1 298 ? 15.445 3.898 -5.409 1.00 94.50 298 GLU A O 1
ATOM 2350 N N . PRO A 1 299 ? 14.344 4.445 -7.301 1.00 93.94 299 PRO A N 1
ATOM 2351 C CA . PRO A 1 299 ? 13.234 3.531 -7.060 1.00 93.94 299 PRO A CA 1
ATOM 2352 C C . PRO A 1 299 ? 13.651 2.065 -7.213 1.00 93.94 299 PRO A C 1
ATOM 2354 O O . PRO A 1 299 ? 14.466 1.717 -8.065 1.00 93.94 299 PRO A O 1
ATOM 2357 N N . VAL A 1 300 ? 13.028 1.198 -6.422 1.00 94.06 300 VAL A N 1
ATOM 2358 C CA . VAL A 1 300 ? 13.168 -0.258 -6.486 1.00 94.06 300 VAL A CA 1
ATOM 2359 C C . VAL A 1 300 ? 11.849 -0.837 -6.971 1.00 94.06 300 VAL A C 1
ATOM 2361 O O . VAL A 1 300 ? 10.796 -0.614 -6.370 1.00 94.06 300 VAL A O 1
ATOM 2364 N N . THR A 1 301 ? 11.922 -1.593 -8.062 1.00 93.94 301 THR A N 1
ATOM 2365 C CA . THR A 1 301 ? 10.768 -2.302 -8.618 1.00 93.94 301 THR A CA 1
ATOM 2366 C C . THR A 1 301 ? 10.713 -3.703 -8.026 1.00 93.94 301 THR A C 1
ATOM 2368 O O . THR A 1 301 ? 11.727 -4.390 -7.957 1.00 93.94 301 THR A O 1
ATOM 2371 N N . GLY A 1 302 ? 9.530 -4.105 -7.586 1.00 92.88 302 GLY A N 1
ATOM 2372 C CA . GLY A 1 302 ? 9.218 -5.452 -7.139 1.00 92.88 302 GLY A CA 1
ATOM 2373 C C . GLY A 1 302 ? 8.047 -6.024 -7.922 1.00 92.88 302 GLY A C 1
ATOM 2374 O O . GLY A 1 302 ? 7.637 -5.489 -8.957 1.00 92.88 302 GLY A O 1
ATOM 2375 N N . LEU A 1 303 ? 7.492 -7.109 -7.395 1.00 91.31 303 LEU A N 1
ATOM 2376 C CA . LEU A 1 303 ? 6.410 -7.850 -8.028 1.00 91.31 303 LEU A CA 1
ATOM 2377 C C . LEU A 1 303 ? 5.269 -8.035 -7.035 1.00 91.31 303 LEU A C 1
ATOM 2379 O O . LEU A 1 303 ? 5.486 -8.424 -5.889 1.00 91.31 303 LEU A O 1
ATOM 2383 N N . ALA A 1 304 ? 4.047 -7.789 -7.487 1.00 91.62 304 ALA A N 1
ATOM 2384 C CA . ALA A 1 304 ? 2.844 -8.101 -6.735 1.00 91.62 304 ALA A CA 1
ATOM 2385 C C . ALA A 1 304 ? 1.920 -8.977 -7.574 1.00 91.62 304 ALA A C 1
ATOM 2387 O O . ALA A 1 304 ? 1.893 -8.884 -8.798 1.00 91.62 304 ALA A O 1
ATOM 2388 N N . ARG A 1 305 ? 1.113 -9.791 -6.902 1.00 89.56 305 ARG A N 1
ATOM 2389 C CA . ARG A 1 305 ? -0.042 -10.457 -7.492 1.00 89.56 305 ARG A CA 1
ATOM 2390 C C . ARG A 1 305 ? -1.295 -9.683 -7.102 1.00 89.56 305 ARG A C 1
ATOM 2392 O O . ARG A 1 305 ? -1.508 -9.424 -5.919 1.00 89.56 305 ARG A O 1
ATOM 2399 N N . LEU A 1 306 ? -2.121 -9.315 -8.079 1.00 89.38 306 LEU A N 1
ATOM 2400 C CA . LEU A 1 306 ? -3.472 -8.792 -7.852 1.00 89.38 306 LEU A CA 1
ATOM 2401 C C . LEU A 1 306 ? -4.435 -9.951 -7.603 1.00 89.38 306 LEU A C 1
ATOM 2403 O O . LEU A 1 306 ? -5.191 -10.352 -8.489 1.00 89.38 306 LEU A O 1
ATOM 2407 N N . GLN A 1 307 ? -4.377 -10.505 -6.400 1.00 88.75 307 GLN A N 1
ATOM 2408 C CA . GLN A 1 307 ? -5.052 -11.744 -6.036 1.00 88.75 307 GLN A CA 1
ATOM 2409 C C . GLN A 1 307 ? -6.508 -11.514 -5.630 1.00 88.75 307 GLN A C 1
ATOM 2411 O O . GLN A 1 307 ? -6.835 -10.515 -4.996 1.00 88.75 307 GLN A O 1
ATOM 2416 N N . ILE A 1 308 ? -7.405 -12.435 -5.986 1.00 88.50 308 ILE A N 1
ATOM 2417 C CA . ILE A 1 308 ? -8.807 -12.359 -5.555 1.00 88.50 308 ILE A CA 1
ATOM 2418 C C . ILE A 1 308 ? -8.913 -12.573 -4.045 1.00 88.50 308 ILE A C 1
ATOM 2420 O O . ILE A 1 308 ? -8.303 -13.491 -3.499 1.00 88.50 308 ILE A O 1
ATOM 2424 N N . VAL A 1 309 ? -9.773 -11.798 -3.379 1.00 89.56 309 VAL A N 1
ATOM 2425 C CA . VAL A 1 309 ? -10.081 -11.953 -1.946 1.00 89.56 309 VAL A CA 1
ATOM 2426 C C . VAL A 1 309 ? -10.498 -13.381 -1.584 1.00 89.56 309 VAL A C 1
ATOM 2428 O O . VAL A 1 309 ? -10.036 -13.902 -0.573 1.00 89.56 309 VAL A O 1
ATOM 2431 N N . ALA A 1 310 ? -11.343 -14.031 -2.388 1.00 85.44 310 ALA A N 1
ATOM 2432 C CA . ALA A 1 310 ? -11.702 -15.443 -2.234 1.00 85.44 310 ALA A CA 1
ATOM 2433 C C . ALA A 1 310 ? -10.471 -16.360 -2.094 1.00 85.44 310 ALA A C 1
ATOM 2435 O O . ALA A 1 310 ? -10.408 -17.169 -1.167 1.00 85.44 310 ALA A O 1
ATOM 2436 N N . SER A 1 311 ? -9.473 -16.181 -2.963 1.00 83.69 311 SER A N 1
ATOM 2437 C CA . SER A 1 311 ? -8.219 -16.938 -2.930 1.00 83.69 311 SER A CA 1
ATOM 2438 C C . SER A 1 311 ? -7.379 -16.578 -1.699 1.00 83.69 311 SER A C 1
ATOM 2440 O O . SER A 1 311 ? -6.958 -17.475 -0.969 1.00 83.69 311 SER A O 1
ATOM 2442 N N . CYS A 1 312 ? -7.239 -15.283 -1.377 1.00 86.94 312 CYS A N 1
ATOM 2443 C CA . CYS A 1 312 ? -6.528 -14.841 -0.171 1.00 86.94 312 CYS A CA 1
ATOM 2444 C C . CYS A 1 312 ? -7.117 -15.443 1.113 1.00 86.94 312 CYS A C 1
ATOM 2446 O O . CYS A 1 312 ? -6.367 -15.828 2.006 1.00 86.94 312 CYS A O 1
ATOM 2448 N N . ARG A 1 313 ? -8.451 -15.539 1.210 1.00 86.25 313 ARG A N 1
ATOM 2449 C CA . ARG A 1 313 ? -9.142 -16.133 2.366 1.00 86.25 313 ARG A CA 1
ATOM 2450 C C . ARG A 1 313 ? -8.885 -17.627 2.486 1.00 86.25 313 ARG A C 1
ATOM 2452 O O . ARG A 1 313 ? -8.679 -18.101 3.595 1.00 86.25 313 ARG A O 1
ATOM 2459 N N . LYS A 1 314 ? -8.915 -18.354 1.365 1.00 82.25 314 LYS A N 1
ATOM 2460 C CA . LYS A 1 314 ? -8.679 -19.803 1.350 1.00 82.25 314 LYS A CA 1
ATOM 2461 C C . LYS A 1 314 ? -7.241 -20.142 1.759 1.00 82.25 314 LYS A C 1
ATOM 2463 O O . LYS A 1 314 ? -7.031 -21.130 2.443 1.00 82.25 314 LYS A O 1
ATOM 2468 N N . GLN A 1 315 ? -6.277 -19.318 1.349 1.00 76.62 315 GLN A N 1
ATOM 2469 C CA . GLN A 1 315 ? -4.841 -19.582 1.518 1.00 76.62 315 GLN A CA 1
ATOM 2470 C C . GLN A 1 315 ? -4.197 -18.850 2.699 1.00 76.62 315 GLN A C 1
ATOM 2472 O O . GLN A 1 315 ? -2.998 -18.992 2.902 1.00 76.62 315 GLN A O 1
ATOM 2477 N N . ALA A 1 316 ? -4.954 -18.029 3.433 1.00 79.19 316 ALA A N 1
ATOM 2478 C CA . ALA A 1 316 ? -4.408 -17.133 4.454 1.00 79.19 316 ALA A CA 1
ATOM 2479 C C . ALA A 1 316 ? -3.205 -16.308 3.936 1.00 79.19 316 ALA A C 1
ATOM 2481 O O . ALA A 1 316 ? -2.170 -16.196 4.591 1.00 79.19 316 ALA A O 1
ATOM 2482 N N . ALA A 1 317 ? -3.336 -15.746 2.727 1.00 81.88 317 ALA A N 1
ATOM 2483 C CA . ALA A 1 317 ? -2.241 -15.041 2.062 1.00 81.88 317 ALA A CA 1
ATOM 2484 C C . ALA A 1 317 ? -1.747 -13.830 2.891 1.00 81.88 317 ALA A C 1
ATOM 2486 O O . ALA A 1 317 ? -2.567 -13.103 3.462 1.00 81.88 317 ALA A O 1
ATOM 2487 N N . PRO A 1 318 ? -0.431 -13.542 2.918 1.00 87.88 318 PRO A N 1
ATOM 2488 C CA . PRO A 1 318 ? 0.114 -12.396 3.640 1.00 87.88 318 PRO A CA 1
ATOM 2489 C C . PRO A 1 318 ? -0.169 -11.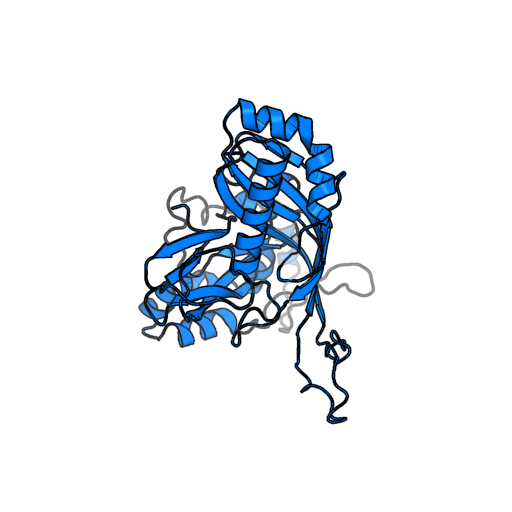087 2.883 1.00 87.88 318 PRO A C 1
ATOM 2491 O O . PRO A 1 318 ? 0.598 -10.636 2.035 1.00 87.88 318 PRO A O 1
ATOM 2494 N N . ILE A 1 319 ? -1.310 -10.467 3.184 1.00 93.44 319 ILE A N 1
ATOM 2495 C CA . ILE A 1 319 ? -1.829 -9.295 2.457 1.00 93.44 319 ILE A CA 1
ATOM 2496 C C . ILE A 1 319 ? -1.227 -7.945 2.886 1.00 93.44 319 ILE A C 1
ATOM 2498 O O . ILE A 1 319 ? -1.468 -6.927 2.234 1.00 93.44 319 ILE A O 1
ATOM 2502 N N . PHE A 1 320 ? -0.503 -7.896 4.007 1.00 95.88 320 PHE A N 1
ATOM 2503 C CA . PHE A 1 320 ? -0.055 -6.636 4.601 1.00 95.88 320 PHE A CA 1
ATOM 2504 C C . PHE A 1 320 ? 1.309 -6.204 4.094 1.00 95.88 320 PHE A C 1
ATOM 2506 O O . PHE A 1 320 ? 2.316 -6.853 4.348 1.00 95.88 320 PHE A O 1
ATOM 2513 N N . TRP A 1 321 ? 1.347 -5.021 3.497 1.00 95.69 321 TRP A N 1
ATOM 2514 C CA . TRP A 1 321 ? 2.571 -4.345 3.109 1.00 95.69 321 TRP A CA 1
ATOM 2515 C C . TRP A 1 321 ? 3.162 -3.626 4.321 1.00 95.69 321 TRP A C 1
ATOM 2517 O O . TRP A 1 321 ? 2.543 -2.723 4.893 1.00 95.69 321 TRP A O 1
ATOM 2527 N N . THR A 1 322 ? 4.362 -4.040 4.724 1.00 92.94 322 THR A N 1
ATOM 2528 C CA . THR A 1 322 ? 5.083 -3.528 5.895 1.00 92.94 322 THR A CA 1
ATOM 2529 C C . THR A 1 322 ? 6.406 -2.905 5.484 1.00 92.94 322 THR A C 1
ATOM 2531 O O . THR A 1 322 ? 7.092 -3.400 4.590 1.00 92.94 322 THR A O 1
ATOM 2534 N N . ARG A 1 323 ? 6.775 -1.798 6.133 1.00 91.25 323 ARG A N 1
ATOM 2535 C CA . ARG A 1 323 ? 8.071 -1.158 5.904 1.00 91.25 323 ARG A CA 1
ATOM 2536 C C . ARG A 1 323 ? 9.189 -2.073 6.399 1.00 91.25 323 ARG A C 1
ATOM 2538 O O . ARG A 1 323 ? 9.234 -2.410 7.577 1.00 91.25 323 ARG A O 1
ATOM 2545 N N . GLN A 1 324 ? 10.158 -2.327 5.532 1.00 88.56 324 GLN A N 1
ATOM 2546 C CA . GLN A 1 324 ? 11.434 -2.938 5.866 1.00 88.56 324 GLN A CA 1
ATOM 2547 C C . GLN A 1 324 ? 12.575 -1.952 5.602 1.00 88.56 324 GLN A C 1
ATOM 2549 O O . GLN A 1 324 ? 12.554 -1.150 4.668 1.00 88.56 324 GLN A O 1
ATOM 2554 N N . SER A 1 325 ? 13.566 -1.959 6.487 1.00 84.56 325 SER A N 1
ATOM 2555 C CA . SER A 1 325 ? 14.724 -1.073 6.401 1.00 84.56 325 SER A CA 1
ATOM 2556 C C . SER A 1 325 ? 15.977 -1.909 6.578 1.00 84.56 325 SER A C 1
ATOM 2558 O O . SER A 1 325 ? 16.317 -2.293 7.693 1.00 84.56 325 SER A O 1
ATOM 2560 N N . SER A 1 326 ? 16.667 -2.173 5.477 1.00 86.62 326 SER A N 1
ATOM 2561 C CA . SER A 1 326 ? 17.912 -2.934 5.444 1.00 86.62 326 SER A CA 1
ATOM 2562 C C . SER A 1 326 ? 18.888 -2.180 4.558 1.00 86.62 326 SER A C 1
ATOM 2564 O O . SER A 1 326 ? 18.778 -2.255 3.338 1.00 86.62 326 SER A O 1
ATOM 2566 N N . PHE A 1 327 ? 19.806 -1.416 5.152 1.00 82.69 327 PHE A N 1
ATOM 2567 C CA . PHE A 1 327 ? 20.728 -0.568 4.394 1.00 82.69 327 PHE A CA 1
ATOM 2568 C C . PHE A 1 327 ? 21.428 -1.364 3.269 1.00 82.69 327 PHE A C 1
ATOM 2570 O O . PHE A 1 327 ? 21.949 -2.446 3.550 1.00 82.69 327 PHE A O 1
ATOM 2577 N N . PRO A 1 328 ? 21.439 -0.872 2.012 1.00 91.00 328 PRO A N 1
ATOM 2578 C CA . PRO A 1 328 ? 21.038 0.468 1.549 1.00 91.00 328 PRO A CA 1
ATOM 2579 C C . PRO A 1 328 ? 19.565 0.603 1.105 1.00 91.00 328 PRO A C 1
ATOM 2581 O O . PRO A 1 328 ? 19.208 1.576 0.449 1.00 91.00 328 PRO A O 1
ATOM 2584 N N . TYR A 1 329 ? 18.698 -0.351 1.422 1.00 91.31 329 TYR A N 1
ATOM 2585 C CA . TYR A 1 329 ? 17.308 -0.408 0.971 1.00 91.31 329 TYR A CA 1
ATOM 2586 C C . TYR A 1 329 ? 16.303 0.055 2.030 1.00 91.31 329 TYR A C 1
ATOM 2588 O O . TYR A 1 329 ? 16.364 -0.310 3.207 1.00 91.31 329 TYR A O 1
ATOM 2596 N N . LEU A 1 330 ? 15.325 0.827 1.565 1.00 92.12 330 LEU A N 1
ATOM 2597 C CA . LEU A 1 330 ? 14.099 1.162 2.273 1.00 92.12 330 LEU A CA 1
ATOM 2598 C C . LEU A 1 330 ? 12.931 0.671 1.422 1.00 92.12 330 LEU A C 1
ATOM 2600 O O . LEU A 1 330 ? 12.509 1.357 0.492 1.00 92.12 330 LEU A O 1
ATOM 2604 N N . THR A 1 331 ? 12.436 -0.521 1.723 1.00 93.25 331 THR A N 1
ATOM 2605 C CA . THR A 1 331 ? 11.414 -1.208 0.929 1.00 93.25 331 THR A CA 1
ATOM 2606 C C . THR A 1 331 ? 10.162 -1.470 1.747 1.00 93.25 331 THR A C 1
ATOM 2608 O O . THR A 1 331 ? 10.110 -1.258 2.960 1.00 93.25 331 THR A O 1
ATOM 2611 N N . VAL A 1 332 ? 9.113 -1.899 1.066 1.00 92.50 332 VAL A N 1
ATOM 2612 C CA . VAL A 1 332 ? 7.877 -2.369 1.664 1.00 92.50 332 VAL A CA 1
ATOM 2613 C C . VAL A 1 332 ? 7.604 -3.754 1.103 1.00 92.50 332 VAL A C 1
ATOM 2615 O O . VAL A 1 332 ? 7.637 -3.938 -0.111 1.00 92.50 332 VAL A O 1
ATOM 2618 N N . THR A 1 333 ? 7.359 -4.722 1.981 1.00 88.94 333 THR A N 1
ATOM 2619 C CA . THR A 1 333 ? 7.181 -6.131 1.596 1.00 88.94 333 THR A CA 1
ATOM 2620 C C . THR A 1 333 ? 6.010 -6.753 2.348 1.00 88.94 333 THR A C 1
ATOM 2622 O O . THR A 1 333 ? 5.608 -6.251 3.402 1.00 88.94 333 THR A O 1
ATOM 2625 N N . GLY A 1 334 ? 5.487 -7.854 1.817 1.00 80.56 334 GLY A N 1
ATOM 2626 C CA . GLY A 1 334 ? 4.425 -8.651 2.431 1.00 80.56 334 GLY A CA 1
ATOM 2627 C C . GLY A 1 334 ? 4.912 -9.644 3.486 1.00 80.56 334 GLY A C 1
ATOM 2628 O O . GLY A 1 334 ? 4.100 -10.297 4.132 1.00 80.56 334 GLY A O 1
ATOM 2629 N N . ARG A 1 335 ? 6.228 -9.801 3.674 1.00 67.81 335 ARG A N 1
ATOM 2630 C CA . ARG A 1 335 ? 6.768 -10.780 4.625 1.00 67.81 335 ARG A CA 1
ATOM 2631 C C . ARG A 1 335 ? 6.593 -10.291 6.060 1.00 67.81 335 ARG A C 1
ATOM 2633 O O . ARG A 1 335 ? 6.997 -9.177 6.390 1.00 67.81 335 ARG A O 1
ATOM 2640 N N . ASN A 1 336 ? 6.038 -11.155 6.910 1.00 51.91 336 ASN A N 1
ATOM 2641 C CA . ASN A 1 336 ? 6.065 -10.964 8.357 1.00 51.91 336 ASN A CA 1
ATOM 2642 C C . ASN A 1 336 ? 7.536 -10.971 8.804 1.00 51.91 336 ASN A C 1
ATOM 2644 O O . ASN A 1 336 ? 8.246 -11.949 8.570 1.00 51.91 336 ASN A O 1
ATOM 2648 N N . SER A 1 337 ? 7.996 -9.847 9.352 1.00 37.94 337 SER A N 1
ATOM 2649 C CA . SER A 1 337 ? 9.318 -9.701 9.973 1.00 37.94 337 SER A CA 1
ATOM 2650 C C . SER A 1 337 ? 9.410 -10.435 11.299 1.00 37.94 337 SER A C 1
ATOM 2652 O O . SER A 1 337 ? 8.415 -10.321 12.055 1.00 37.94 337 SER A O 1
#

Secondary structure (DSSP, 8-state):
-EEEEEEEEEEEEE---SSS--SS--HHHHHHHHHHHHHHHHHHHTS--EEEEEEEEEEEEEEE----PPP-----SS-----PPPP----EEEEEEEEEEEEE--HHHHHHHHHTHHHHHHHGGG-EETTEEEEE-TTT-EEESS-SSSHHHHTTS-TT-EEEEE-THHHHHHHHHHT--HHHHHHHHH-----S----EEEPTTS-EEE--SS-----GGGTGGGSS------TTT---S-TT---HHHHHS-HHHHHHHH-EEEEEEEEEEESS--B----TT-SS----B--EEEEEEEEEEEEHHHHHHHT----BEEEEETTEEEEESS--

Foldseek 3Di:
DKKKKWWWKWWFAFQPPAPVGGQDAFLVLQFVLLVVLQVLLCVVLVHHKFWDFKKDWFPDRFKDQDFDPPDPPDPPPDPDDDDGDPGDGTIGIMTGFIMMTDIDDDPSSVVSCVVCLLVSLVCSQVDHRNNIGMGTDSVPIDMGDPCRLCLVVLVPGDQQIWMWAFPQVQLVVQCVVVVHDSVVSLCCQAVQDPPVPQQDQDQDPVGDTDRDDPDPDDDDPVVVVVPPPDPPPPCVVPPPPDDVPDDDPVVCNPPDRVCCSAFNGKGKHFFFWFFPDDFAFDDDPPDPPDRGTDTDTHIDIGMIGRGGSNNCSVVSGLRGWDWDDDPRITGTHSDDD

Sequence (337 aa):
MNTLLIPFMANNVNMSPSVHVFGTLSMTGLAGFGHAVVRMISSVIGLPLADHGVALALTEHHYFPHYQRPSWTKRPLYAKAVGGAPVQEFRIGSLAGFAIVRFEAKDEAFIAVRQQLSLISHNLGKLRLAGGQFFPDPRGVKLFENDSDGALALAKVPYDARVYVDHTHLIQRYALHHGVDDLEALLALVTQPNTPDTPRIAEAPDGQSVLVAECGEQVPEQALEMLSDDLEFDFSIFDSEDEWGDVDAQVLLDQEGWLEEYFGRLIPVDIGYRLLEEPVQRRHRYTDEHPYPHAYAEPVTGLARLQIVASCRKQAAPIFWTRQSSFPYLTVTGRNS

pLDDT: mean 75.92, std 23.76, range [28.58, 98.56]

Radius of gyration: 23.75 Å; chains: 1; bounding box: 55×79×63 Å